Protein AF-A0A7S3XPM4-F1 (afdb_monomer_lite)

Structure (mmCIF, N/CA/C/O backbone):
data_AF-A0A7S3XPM4-F1
#
_entry.id   AF-A0A7S3XPM4-F1
#
loop_
_atom_site.group_PDB
_atom_site.id
_atom_site.type_symbol
_atom_site.label_atom_id
_atom_site.label_alt_id
_atom_site.label_comp_id
_atom_site.label_asym_id
_atom_site.label_entity_id
_atom_site.label_seq_id
_atom_site.pdbx_PDB_ins_code
_atom_site.Cartn_x
_atom_site.Cartn_y
_atom_site.Cartn_z
_atom_site.occupancy
_atom_site.B_iso_or_equiv
_atom_site.auth_seq_id
_atom_site.auth_comp_id
_atom_site.auth_asym_id
_atom_site.auth_atom_id
_atom_site.pdbx_PDB_model_num
ATOM 1 N N . MET A 1 1 ? 7.413 15.579 -17.320 1.00 42.84 1 MET A N 1
ATOM 2 C CA . MET A 1 1 ? 7.039 15.442 -15.896 1.00 42.84 1 MET A CA 1
ATOM 3 C C . MET A 1 1 ? 6.119 16.607 -15.540 1.00 42.84 1 MET A C 1
ATOM 5 O O . MET A 1 1 ? 6.515 17.744 -15.761 1.00 42.84 1 MET A O 1
ATOM 9 N N . LYS A 1 2 ? 4.870 16.366 -15.112 1.00 41.69 2 LYS A N 1
ATOM 10 C CA . LYS A 1 2 ? 3.987 17.448 -14.634 1.00 41.69 2 LYS A CA 1
ATOM 11 C C . LYS A 1 2 ? 4.372 17.754 -13.186 1.00 41.69 2 LYS A C 1
ATOM 13 O O . LYS A 1 2 ? 4.004 16.999 -12.295 1.00 41.69 2 LYS A O 1
ATOM 18 N N . TRP A 1 3 ? 5.122 18.831 -12.968 1.00 42.09 3 TRP A N 1
ATOM 19 C CA . TRP A 1 3 ? 5.641 19.220 -11.650 1.00 42.09 3 TRP A CA 1
ATOM 20 C C . TRP A 1 3 ? 4.557 19.333 -10.558 1.00 42.09 3 TRP A C 1
ATOM 22 O O . TRP A 1 3 ? 4.820 18.971 -9.415 1.00 42.09 3 TRP A O 1
ATOM 32 N N . GLY A 1 4 ? 3.325 19.713 -10.922 1.00 45.38 4 GLY A N 1
ATOM 33 C CA . GLY A 1 4 ? 2.194 19.819 -9.988 1.00 45.38 4 GLY A CA 1
ATOM 34 C C . GLY A 1 4 ? 1.672 18.488 -9.424 1.00 45.38 4 GLY A C 1
ATOM 35 O O . GLY A 1 4 ? 1.106 18.466 -8.341 1.00 45.38 4 GLY A O 1
ATOM 36 N N . LEU A 1 5 ? 1.904 17.346 -10.083 1.00 49.28 5 LEU A N 1
ATOM 37 C CA . LEU A 1 5 ? 1.443 16.055 -9.546 1.00 49.28 5 LEU A CA 1
ATOM 38 C C . LEU A 1 5 ? 2.357 15.543 -8.420 1.00 49.28 5 LEU A C 1
ATOM 40 O O . LEU A 1 5 ? 1.917 14.864 -7.498 1.00 49.28 5 LEU A O 1
ATOM 44 N N . LEU A 1 6 ? 3.644 15.902 -8.477 1.00 48.75 6 LEU A N 1
ATOM 45 C CA . LEU A 1 6 ? 4.577 15.644 -7.382 1.00 48.75 6 LEU A CA 1
ATOM 46 C C . LEU A 1 6 ? 4.292 16.553 -6.182 1.00 48.75 6 LEU A C 1
ATOM 48 O O . LEU A 1 6 ? 4.647 16.172 -5.074 1.00 48.75 6 LEU A O 1
ATOM 52 N N . GLU A 1 7 ? 3.650 17.712 -6.391 1.00 49.75 7 GLU A N 1
ATOM 53 C CA . GLU A 1 7 ? 3.164 18.617 -5.337 1.00 49.75 7 GLU A CA 1
ATOM 54 C C . GLU A 1 7 ? 2.038 18.016 -4.505 1.00 49.75 7 GLU A C 1
ATOM 56 O O . GLU A 1 7 ? 2.068 18.120 -3.287 1.00 49.75 7 GLU A O 1
ATOM 61 N N . GLU A 1 8 ? 1.110 17.301 -5.130 1.00 50.97 8 GLU A N 1
ATOM 62 C CA . GLU A 1 8 ? 0.022 16.597 -4.434 1.00 50.97 8 GLU A CA 1
ATOM 63 C C . GLU A 1 8 ? 0.501 15.348 -3.669 1.00 50.97 8 GLU A C 1
ATOM 65 O O . GLU A 1 8 ? -0.210 14.812 -2.825 1.00 50.97 8 GLU A O 1
ATOM 70 N N . LEU A 1 9 ? 1.729 14.890 -3.937 1.00 53.50 9 LEU A N 1
ATOM 71 C CA . LEU A 1 9 ? 2.418 13.830 -3.195 1.00 53.50 9 LEU A CA 1
ATOM 72 C C . LEU A 1 9 ? 3.439 14.400 -2.178 1.00 53.50 9 LEU A C 1
ATOM 74 O O . LEU A 1 9 ? 4.233 13.643 -1.617 1.00 53.50 9 LEU A O 1
ATOM 78 N N . ARG A 1 10 ? 3.450 15.728 -1.928 1.00 49.41 10 ARG A N 1
ATOM 79 C CA . ARG A 1 10 ? 4.366 16.442 -0.997 1.00 49.41 10 ARG A CA 1
ATOM 80 C C . ARG A 1 10 ? 4.002 16.321 0.484 1.00 49.41 10 ARG A C 1
ATOM 82 O O . ARG A 1 10 ? 4.431 17.157 1.279 1.00 49.41 10 ARG A O 1
ATOM 89 N N . GLY A 1 11 ? 3.275 15.295 0.906 1.00 45.22 11 GLY A N 1
ATOM 90 C CA . GLY A 1 11 ? 3.088 15.027 2.328 1.00 45.22 11 GLY A CA 1
ATOM 91 C C . GLY A 1 11 ? 4.409 14.646 3.006 1.00 45.22 11 GLY A C 1
ATOM 92 O O . GLY A 1 11 ? 4.661 13.463 3.187 1.00 45.22 11 GLY A O 1
ATOM 93 N N . GLU A 1 12 ? 5.236 15.623 3.391 1.00 48.62 12 GLU A N 1
ATOM 94 C CA . GLU A 1 12 ? 6.566 15.464 4.013 1.00 48.62 12 GLU A CA 1
ATOM 95 C C . GLU A 1 12 ? 7.423 14.432 3.259 1.00 48.62 12 GLU A C 1
ATOM 97 O O . GLU A 1 12 ? 7.609 13.296 3.690 1.00 48.62 12 GLU A O 1
ATOM 102 N N . GLN A 1 13 ? 7.887 14.831 2.073 1.00 56.47 13 GLN A N 1
ATOM 103 C CA . GLN A 1 13 ? 8.737 14.031 1.190 1.00 56.47 13 GLN A CA 1
ATOM 104 C C . GLN A 1 13 ? 9.932 13.407 1.926 1.00 56.47 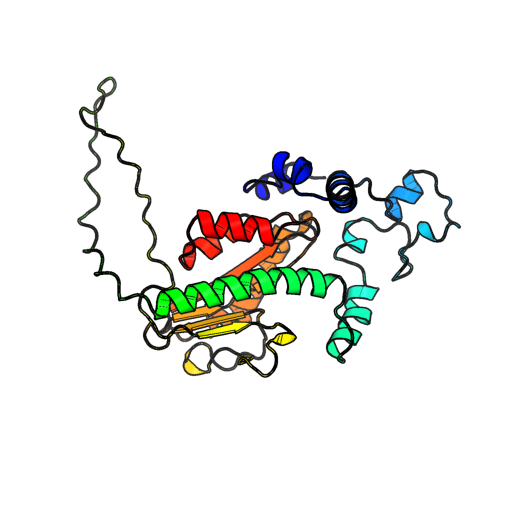13 GLN A C 1
ATOM 106 O O . GLN A 1 13 ? 10.372 13.940 2.942 1.00 56.47 13 GLN A O 1
ATOM 111 N N . LEU A 1 14 ? 10.480 12.327 1.347 1.00 61.91 14 LEU A N 1
ATOM 112 C CA . LEU A 1 14 ? 11.839 11.810 1.563 1.00 61.91 14 LEU A CA 1
ATOM 113 C C . LEU A 1 14 ? 12.789 12.949 1.951 1.00 61.91 14 LEU A C 1
ATOM 115 O O . LEU A 1 14 ? 13.278 13.670 1.080 1.00 61.91 14 LEU A O 1
ATOM 119 N N . SER A 1 15 ? 12.970 13.188 3.252 1.00 66.44 15 SER A N 1
ATOM 120 C CA . SER A 1 15 ? 13.651 14.405 3.676 1.00 66.44 15 SER A CA 1
ATOM 121 C C . SER A 1 15 ? 15.094 14.338 3.190 1.00 66.44 15 SER A C 1
ATOM 123 O O . SER A 1 15 ? 15.684 13.257 3.126 1.00 66.44 15 SER A O 1
ATOM 125 N N . ALA A 1 16 ? 15.682 15.482 2.833 1.00 67.62 16 ALA A N 1
ATOM 126 C CA . ALA A 1 16 ? 17.101 15.521 2.481 1.00 67.62 16 ALA A CA 1
ATOM 127 C C . ALA A 1 16 ? 17.948 14.875 3.590 1.00 67.62 16 ALA A C 1
ATOM 129 O O . ALA A 1 16 ? 18.872 14.126 3.306 1.00 67.62 16 ALA A O 1
ATOM 130 N N . GLU A 1 17 ? 17.548 15.069 4.848 1.00 73.69 17 GLU A N 1
ATOM 131 C CA . GLU A 1 17 ? 18.113 14.395 6.013 1.00 73.69 17 GLU A CA 1
ATOM 132 C C . GLU A 1 17 ? 18.024 12.862 5.912 1.00 73.69 17 GLU A C 1
ATOM 134 O O . GLU A 1 17 ? 19.033 12.173 6.047 1.00 73.69 17 GLU A O 1
ATOM 139 N N . LYS A 1 18 ? 16.851 12.302 5.600 1.00 75.50 18 LYS A N 1
ATOM 140 C CA . LYS A 1 18 ? 16.682 10.856 5.421 1.00 75.50 18 LYS A CA 1
ATOM 141 C C . LYS A 1 18 ? 17.546 10.318 4.281 1.00 75.50 18 LYS A C 1
ATOM 143 O O . LYS A 1 18 ? 18.252 9.329 4.460 1.00 75.50 18 LYS A O 1
ATOM 148 N N . MET A 1 19 ? 17.541 10.993 3.133 1.00 76.50 19 MET A N 1
ATOM 149 C CA . MET A 1 19 ? 18.346 10.592 1.977 1.00 76.50 19 MET A CA 1
ATOM 150 C C . MET A 1 19 ? 19.852 10.654 2.263 1.00 76.50 19 MET A C 1
ATOM 152 O O . MET A 1 19 ? 20.589 9.770 1.840 1.00 76.50 19 MET A O 1
ATOM 156 N N . LEU A 1 20 ? 20.318 11.675 2.982 1.00 79.44 20 LEU A N 1
ATOM 157 C CA . LEU A 1 20 ? 21.742 11.872 3.253 1.00 79.44 20 LEU A CA 1
ATOM 158 C C . LEU A 1 20 ? 22.264 10.978 4.383 1.00 79.44 20 LEU A C 1
ATOM 160 O O . LEU A 1 20 ? 23.394 10.504 4.295 1.00 79.44 20 LEU A O 1
ATOM 164 N N . PHE A 1 21 ? 21.467 10.751 5.432 1.00 83.19 21 PHE A N 1
ATOM 165 C CA . PHE A 1 21 ? 21.943 10.099 6.658 1.00 83.19 21 PHE A CA 1
ATOM 166 C C . PHE A 1 21 ? 21.422 8.676 6.867 1.00 83.19 21 PHE A C 1
ATOM 168 O O . PHE A 1 21 ? 22.061 7.909 7.582 1.00 83.19 21 PHE A O 1
ATOM 175 N N . GLN A 1 22 ? 20.284 8.302 6.274 1.00 83.69 22 GLN A N 1
ATOM 176 C CA . GLN A 1 22 ? 19.684 6.976 6.488 1.00 83.69 22 GLN A CA 1
ATOM 177 C C . GLN A 1 22 ? 19.853 6.046 5.284 1.00 83.69 22 GLN A C 1
ATOM 179 O O . GLN A 1 22 ? 19.859 4.825 5.448 1.00 83.69 22 GLN A O 1
ATOM 184 N N . TYR A 1 23 ? 20.000 6.585 4.071 1.00 86.88 23 TYR A N 1
ATOM 185 C CA . TYR A 1 23 ? 20.119 5.752 2.876 1.00 86.88 23 TYR A CA 1
ATOM 186 C C . TYR A 1 23 ? 21.544 5.285 2.647 1.00 86.88 23 TYR A C 1
ATOM 188 O O . TYR A 1 23 ? 22.500 6.056 2.632 1.00 86.88 23 TYR A O 1
ATOM 196 N N . ASN A 1 24 ? 21.680 3.990 2.368 1.00 90.44 24 ASN A N 1
ATOM 197 C CA . ASN A 1 24 ? 22.928 3.483 1.827 1.00 90.44 24 ASN A CA 1
ATOM 198 C C . ASN A 1 24 ? 23.160 4.041 0.409 1.00 90.44 24 ASN A C 1
ATOM 200 O O . ASN A 1 24 ? 22.227 4.434 -0.296 1.00 90.44 24 ASN A O 1
ATOM 204 N N . ARG A 1 25 ? 24.418 4.005 -0.048 1.00 91.00 25 ARG A N 1
ATOM 205 C CA . ARG A 1 25 ? 24.832 4.547 -1.354 1.00 91.00 25 ARG A CA 1
ATOM 206 C C . ARG A 1 25 ? 23.982 4.050 -2.529 1.00 91.00 25 ARG A C 1
ATOM 208 O O . ARG A 1 25 ? 23.724 4.816 -3.453 1.00 91.00 25 ARG A O 1
ATOM 215 N N . ARG A 1 26 ? 23.566 2.777 -2.522 1.00 92.12 26 ARG A N 1
ATOM 216 C CA . ARG A 1 26 ? 22.778 2.187 -3.618 1.00 92.12 26 ARG A CA 1
ATOM 217 C C . ARG A 1 26 ? 21.359 2.739 -3.630 1.00 92.12 26 ARG A C 1
ATOM 219 O O . ARG A 1 26 ? 20.873 3.119 -4.689 1.00 92.12 26 ARG A O 1
ATOM 226 N N . LEU A 1 27 ? 20.727 2.812 -2.463 1.00 88.94 27 LEU A N 1
ATOM 227 C CA . LEU A 1 27 ? 19.373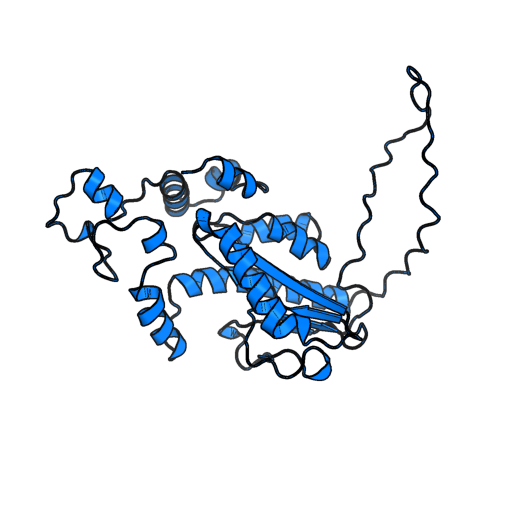 3.328 -2.331 1.00 88.94 27 LEU A CA 1
ATOM 228 C C . LEU A 1 27 ? 19.304 4.828 -2.625 1.00 88.94 27 LEU A C 1
ATOM 230 O O . LEU A 1 27 ? 18.399 5.269 -3.330 1.00 88.94 27 LEU A O 1
ATOM 234 N N . LEU A 1 28 ? 20.288 5.598 -2.158 1.00 89.62 28 LEU A N 1
ATOM 235 C CA . LEU A 1 28 ? 20.404 7.018 -2.479 1.00 89.62 28 LEU A CA 1
ATOM 236 C C . LEU A 1 28 ? 20.546 7.238 -3.990 1.00 89.62 28 LEU A C 1
ATOM 238 O O . LEU A 1 28 ? 19.795 8.017 -4.576 1.00 89.62 28 LEU A O 1
ATOM 242 N N . ALA A 1 29 ? 21.465 6.508 -4.633 1.00 91.31 29 ALA A N 1
ATOM 243 C CA . ALA A 1 29 ? 21.660 6.584 -6.077 1.00 91.31 29 ALA A CA 1
ATOM 244 C C . ALA A 1 29 ? 20.391 6.187 -6.841 1.00 91.31 29 ALA A C 1
ATOM 246 O O . ALA A 1 29 ? 20.022 6.863 -7.797 1.00 91.31 29 ALA A O 1
ATOM 247 N N . PHE A 1 30 ? 19.706 5.121 -6.422 1.00 90.62 30 PHE A N 1
ATOM 248 C CA . PHE A 1 30 ? 18.433 4.730 -7.020 1.00 90.62 30 PHE A CA 1
ATOM 249 C C . PHE A 1 30 ? 17.384 5.834 -6.871 1.00 90.62 30 PHE A C 1
ATOM 251 O O . PHE A 1 30 ? 16.800 6.241 -7.869 1.00 90.62 30 PHE A O 1
ATOM 258 N N . THR A 1 31 ? 17.193 6.354 -5.658 1.00 88.19 31 THR A N 1
ATOM 259 C CA . THR A 1 31 ? 16.183 7.374 -5.351 1.00 88.19 31 THR A CA 1
ATOM 260 C C . THR A 1 31 ? 16.390 8.607 -6.223 1.00 88.19 31 THR A C 1
ATOM 262 O O . THR A 1 31 ? 15.512 8.934 -7.016 1.00 88.19 31 THR A O 1
ATOM 265 N N . ILE A 1 32 ? 17.584 9.211 -6.182 1.00 87.62 32 ILE A N 1
ATOM 266 C CA . ILE A 1 32 ? 17.908 10.417 -6.959 1.00 87.62 32 ILE A CA 1
ATOM 267 C C . ILE A 1 32 ? 17.702 10.173 -8.457 1.00 87.62 32 ILE A C 1
ATOM 269 O O . ILE A 1 32 ? 16.994 10.935 -9.115 1.00 87.62 32 ILE A O 1
ATOM 273 N N . ASN A 1 33 ? 18.275 9.094 -8.998 1.00 91.06 33 ASN A N 1
ATOM 274 C CA . ASN A 1 33 ? 18.192 8.838 -10.435 1.00 91.06 33 ASN A CA 1
ATOM 275 C C . ASN A 1 33 ? 16.771 8.465 -10.885 1.00 91.06 33 ASN A C 1
ATOM 277 O O . ASN A 1 33 ? 16.377 8.779 -12.003 1.00 91.06 33 ASN A O 1
ATOM 281 N N . SER A 1 34 ? 15.976 7.813 -10.032 1.00 90.12 34 SER A N 1
ATOM 282 C CA . SER A 1 34 ? 14.578 7.477 -10.332 1.00 90.12 34 SER A CA 1
ATOM 283 C C . SER A 1 34 ? 13.665 8.704 -10.316 1.00 90.12 34 SER A C 1
ATOM 285 O O . SER A 1 34 ? 12.702 8.781 -11.083 1.00 90.12 34 SER A O 1
ATOM 287 N N . THR A 1 35 ? 13.966 9.681 -9.459 1.00 86.06 35 THR A N 1
ATOM 288 C CA . THR A 1 35 ? 13.241 10.951 -9.390 1.00 86.06 35 THR A CA 1
ATOM 289 C C . THR A 1 35 ? 13.574 11.827 -10.591 1.00 86.06 35 THR A C 1
ATOM 291 O O . THR A 1 35 ? 12.670 12.431 -11.158 1.00 86.06 35 THR A O 1
ATOM 294 N N . LEU A 1 36 ? 14.842 11.863 -11.009 1.00 88.19 36 LEU A N 1
ATOM 295 C CA . LEU A 1 36 ? 15.305 12.655 -12.155 1.00 88.19 36 LEU A CA 1
ATOM 296 C C . LEU A 1 36 ? 15.122 11.958 -13.513 1.00 88.19 36 LEU A C 1
ATOM 298 O O . LEU A 1 36 ? 15.416 12.563 -14.539 1.00 88.19 36 LEU A O 1
ATOM 302 N N . ASP A 1 37 ? 14.628 10.717 -13.523 1.00 88.44 37 ASP A N 1
ATOM 303 C CA . ASP A 1 37 ? 14.494 9.873 -14.721 1.00 88.44 37 ASP A CA 1
ATOM 304 C C . ASP A 1 37 ? 15.830 9.678 -15.470 1.00 88.44 37 ASP A C 1
ATOM 306 O O . ASP A 1 37 ? 15.900 9.661 -16.695 1.00 88.44 37 ASP A O 1
ATOM 310 N N . THR A 1 38 ? 16.919 9.531 -14.711 1.00 92.12 38 THR A N 1
ATOM 311 C CA . THR A 1 38 ? 18.294 9.312 -15.198 1.00 92.12 38 THR A CA 1
ATOM 312 C C . THR A 1 38 ? 18.792 7.895 -14.925 1.00 92.12 38 THR A C 1
ATOM 314 O O . THR A 1 38 ? 19.983 7.610 -15.042 1.00 92.12 38 THR A O 1
ATOM 317 N N . LEU A 1 39 ? 17.902 6.981 -14.529 1.00 93.06 39 LEU A N 1
ATOM 318 C CA . LEU A 1 39 ? 18.243 5.563 -14.450 1.00 93.06 39 LEU A CA 1
ATOM 319 C C . LEU A 1 39 ? 18.553 5.017 -15.854 1.00 93.06 39 LEU A C 1
ATOM 321 O O . LEU A 1 39 ? 17.935 5.468 -16.821 1.00 93.06 39 LEU A O 1
ATOM 325 N N . PRO A 1 40 ? 19.448 4.016 -15.975 1.00 91.88 40 PRO A N 1
ATOM 326 C CA . PRO A 1 40 ? 19.818 3.393 -17.247 1.00 91.88 40 PRO A CA 1
ATOM 327 C C . PRO A 1 40 ? 18.689 2.487 -17.766 1.00 91.88 40 PRO A C 1
ATOM 329 O O . PRO A 1 40 ? 18.835 1.274 -17.896 1.00 91.88 40 PRO A O 1
ATOM 332 N N . THR A 1 41 ? 17.516 3.070 -17.997 1.00 93.38 41 THR A N 1
ATOM 333 C CA . THR A 1 41 ? 16.393 2.404 -18.648 1.00 93.38 41 THR A CA 1
ATOM 334 C C . THR A 1 41 ? 16.681 2.276 -20.141 1.00 93.38 41 THR A C 1
ATOM 336 O O . THR A 1 41 ? 17.409 3.105 -20.689 1.00 93.38 41 THR A O 1
ATOM 339 N N . PRO A 1 42 ? 16.086 1.290 -20.823 1.00 93.88 42 PRO A N 1
ATOM 340 C CA . PRO A 1 42 ? 16.198 1.152 -22.271 1.00 93.88 42 PRO A CA 1
ATOM 341 C C . PRO A 1 42 ? 15.958 2.457 -23.055 1.00 93.88 42 PRO A C 1
ATOM 343 O O . PRO A 1 42 ? 16.740 2.782 -23.943 1.00 93.88 42 PRO A O 1
ATOM 346 N N . GLU A 1 43 ? 14.945 3.260 -22.696 1.00 92.44 43 GLU A N 1
ATOM 347 C CA . GLU A 1 43 ? 14.722 4.581 -23.315 1.00 92.44 43 GLU A CA 1
ATOM 348 C C . GLU A 1 43 ? 15.902 5.545 -23.087 1.00 92.44 43 GLU A C 1
ATOM 350 O O . GLU A 1 43 ? 16.340 6.215 -24.024 1.00 92.44 43 GLU A O 1
ATOM 355 N N . MET A 1 44 ? 16.425 5.633 -21.858 1.00 92.88 44 MET A N 1
ATOM 356 C CA . MET A 1 44 ? 17.544 6.533 -21.545 1.00 92.88 44 MET A CA 1
ATOM 357 C C . MET A 1 44 ? 18.849 6.087 -22.197 1.00 92.88 44 MET A C 1
ATOM 359 O O . MET A 1 44 ? 19.601 6.929 -22.673 1.00 92.88 44 MET A O 1
ATOM 363 N N . LEU A 1 45 ? 19.102 4.781 -22.278 1.00 92.38 45 LEU A N 1
ATOM 364 C CA . LEU A 1 45 ? 20.298 4.242 -22.923 1.00 92.38 45 LEU A CA 1
ATOM 365 C C . LEU A 1 45 ? 20.344 4.612 -24.409 1.00 92.38 45 LEU A C 1
ATOM 367 O O . LEU A 1 45 ? 21.379 5.083 -24.880 1.00 92.38 45 LEU A O 1
ATOM 371 N N . VAL A 1 46 ? 19.213 4.508 -25.115 1.00 90.38 46 VAL A N 1
ATOM 372 C CA . VAL A 1 46 ? 19.093 4.988 -26.502 1.00 90.38 46 VAL A CA 1
ATOM 373 C C . VAL A 1 46 ? 19.394 6.488 -26.586 1.00 90.38 46 VAL A C 1
ATOM 375 O O . VAL A 1 46 ? 20.161 6.919 -27.445 1.00 90.38 46 VAL A O 1
ATOM 378 N N . ARG A 1 47 ? 18.860 7.300 -25.661 1.00 90.56 47 ARG A N 1
ATOM 379 C CA . ARG A 1 47 ? 19.146 8.749 -25.612 1.00 90.56 47 ARG A CA 1
ATOM 380 C C . ARG A 1 47 ? 20.612 9.067 -25.315 1.00 90.56 47 ARG A C 1
ATOM 382 O O . ARG A 1 47 ? 21.106 10.091 -25.772 1.00 90.56 47 ARG A O 1
ATOM 389 N N . TRP A 1 48 ? 21.305 8.210 -24.571 1.00 91.81 48 TRP A N 1
ATOM 390 C CA . TRP A 1 48 ? 22.737 8.332 -24.287 1.00 91.81 48 TRP A CA 1
ATOM 391 C C . TRP A 1 48 ? 23.627 7.790 -25.415 1.00 91.81 48 TRP A C 1
ATOM 393 O O . TRP A 1 48 ? 24.838 7.682 -25.239 1.00 91.81 48 TRP A O 1
ATOM 403 N N . GLY A 1 49 ? 23.049 7.457 -26.573 1.00 89.06 49 GLY A N 1
ATOM 404 C CA . GLY A 1 49 ? 23.793 7.033 -27.756 1.00 89.06 49 GLY A CA 1
ATOM 405 C C . GLY A 1 49 ? 24.168 5.553 -27.764 1.00 89.06 49 GLY A C 1
ATOM 406 O O . GLY A 1 49 ? 25.029 5.158 -28.551 1.00 89.06 49 GLY A O 1
ATOM 407 N N . LYS A 1 50 ? 23.544 4.717 -26.919 1.00 86.62 50 LYS A N 1
ATOM 408 C CA . LYS A 1 50 ? 23.640 3.261 -27.085 1.00 86.62 50 LYS A CA 1
ATOM 409 C C . LYS A 1 50 ? 22.949 2.844 -28.381 1.00 86.62 50 LYS A C 1
ATOM 411 O O . LYS A 1 50 ? 21.853 3.312 -28.690 1.00 86.62 50 LYS A O 1
ATOM 416 N N . GLN A 1 51 ? 23.625 1.990 -29.142 1.00 78.50 51 GLN A N 1
ATOM 417 C CA . GLN A 1 51 ? 23.178 1.551 -30.460 1.00 78.50 51 GLN A CA 1
ATOM 418 C C . GLN A 1 51 ? 22.041 0.522 -30.347 1.00 78.50 51 GLN A C 1
ATOM 420 O O . GLN A 1 51 ? 21.887 -0.131 -29.316 1.00 78.50 51 GLN A O 1
ATOM 425 N N . GLY A 1 52 ? 21.217 0.410 -31.394 1.00 66.44 52 GLY A N 1
ATOM 426 C CA . GLY A 1 52 ? 19.991 -0.405 -31.386 1.00 66.44 52 GLY A CA 1
ATOM 427 C C . GLY A 1 52 ? 20.218 -1.920 -31.330 1.00 66.44 52 GLY A C 1
ATOM 428 O O . GLY A 1 52 ? 19.287 -2.669 -31.054 1.00 66.44 52 GLY A O 1
ATOM 429 N N . ASP A 1 53 ? 21.444 -2.361 -31.579 1.00 74.75 53 ASP A N 1
ATOM 430 C CA . ASP A 1 53 ? 21.940 -3.731 -31.480 1.00 74.75 53 ASP A CA 1
ATOM 431 C C . ASP A 1 53 ? 22.458 -4.096 -30.074 1.00 74.75 53 ASP A C 1
ATOM 433 O O . ASP A 1 53 ? 22.649 -5.278 -29.787 1.00 74.75 53 ASP A O 1
ATOM 437 N N . ASP A 1 54 ? 22.626 -3.126 -29.164 1.00 81.12 54 ASP A N 1
ATOM 438 C CA . ASP A 1 54 ? 22.970 -3.389 -27.760 1.00 81.12 54 ASP A CA 1
ATOM 439 C C . ASP A 1 54 ? 21.748 -3.995 -27.028 1.00 81.12 54 ASP A C 1
ATOM 441 O O . ASP A 1 54 ? 20.722 -3.324 -26.898 1.00 81.12 54 ASP A O 1
ATOM 445 N N . PRO A 1 55 ? 21.820 -5.226 -26.475 1.00 78.62 55 PRO A N 1
ATOM 446 C CA . PRO A 1 55 ? 20.690 -5.854 -25.780 1.00 78.62 55 PRO A CA 1
ATOM 447 C C . PRO A 1 55 ? 20.133 -5.036 -24.604 1.00 78.62 55 PRO A C 1
ATOM 449 O O . PRO A 1 55 ? 18.995 -5.251 -24.185 1.00 78.62 55 PRO A O 1
ATOM 452 N N . SER A 1 56 ? 20.914 -4.092 -24.066 1.00 82.81 56 SER A N 1
ATOM 453 C CA . SER A 1 56 ? 20.484 -3.193 -22.992 1.00 82.81 56 SER A CA 1
ATOM 454 C C . SER A 1 56 ? 19.461 -2.135 -23.429 1.00 82.81 56 SER A C 1
ATOM 456 O O . SER A 1 56 ? 18.788 -1.563 -22.571 1.00 82.81 56 SER A O 1
ATOM 458 N N . VAL A 1 57 ? 19.268 -1.911 -24.737 1.00 88.75 57 VAL A N 1
ATOM 459 C CA . VAL A 1 57 ? 18.221 -1.014 -25.272 1.00 88.75 57 VAL A CA 1
ATOM 460 C C . VAL A 1 57 ? 16.829 -1.651 -25.307 1.00 88.75 57 VAL A C 1
ATOM 462 O O . VAL A 1 57 ? 15.856 -1.007 -25.714 1.00 88.75 57 VAL A O 1
ATOM 465 N N . ASN A 1 58 ? 16.712 -2.885 -24.806 1.00 92.75 58 ASN A N 1
ATOM 466 C CA . ASN A 1 58 ? 15.457 -3.599 -24.625 1.00 92.75 58 ASN A CA 1
ATOM 467 C C . ASN A 1 58 ? 15.242 -3.957 -23.150 1.00 92.75 58 ASN A C 1
ATOM 469 O O . ASN A 1 58 ? 16.171 -4.094 -22.355 1.00 92.75 58 ASN A O 1
ATOM 473 N N . CYS A 1 59 ? 13.982 -4.146 -22.762 1.00 94.25 59 CYS A N 1
ATOM 474 C CA . CYS A 1 59 ? 13.655 -4.716 -21.466 1.00 94.25 59 CYS A CA 1
ATOM 475 C C . CYS A 1 59 ? 14.215 -6.138 -21.382 1.00 94.25 59 CYS A C 1
ATOM 477 O O . CYS A 1 59 ? 13.793 -7.018 -22.129 1.00 94.25 59 CYS A O 1
ATOM 479 N N . THR A 1 60 ? 15.079 -6.395 -20.407 1.00 91.69 60 THR A N 1
ATOM 480 C CA . THR A 1 60 ? 15.691 -7.716 -20.198 1.00 91.69 60 THR A CA 1
ATOM 481 C C . THR A 1 60 ? 14.700 -8.808 -19.787 1.00 91.69 60 THR A C 1
ATOM 483 O O . THR A 1 60 ? 15.058 -9.980 -19.783 1.00 91.69 60 THR A O 1
ATOM 486 N N . LEU A 1 61 ? 13.462 -8.442 -19.432 1.00 93.69 61 LEU A N 1
ATOM 487 C CA . LEU A 1 61 ? 12.424 -9.384 -19.005 1.00 93.69 61 LEU A CA 1
ATOM 488 C C . LEU A 1 61 ? 11.451 -9.724 -20.128 1.00 93.69 61 LEU A C 1
ATOM 490 O O . LEU A 1 61 ? 11.188 -10.889 -20.389 1.00 93.69 61 LEU A O 1
ATOM 494 N N . CYS A 1 62 ? 10.884 -8.705 -20.779 1.00 94.81 62 CYS A N 1
ATOM 495 C CA . CYS A 1 62 ? 9.856 -8.907 -21.801 1.00 94.81 62 CYS A CA 1
ATOM 496 C C . CYS A 1 62 ? 10.343 -8.671 -23.236 1.00 94.81 62 CYS A C 1
ATOM 498 O O . CYS A 1 62 ? 9.566 -8.854 -24.167 1.00 94.81 62 CYS A O 1
ATOM 500 N N . GLY A 1 63 ? 11.584 -8.216 -23.424 1.00 93.25 63 GLY A N 1
ATOM 501 C CA . GLY A 1 63 ? 12.157 -7.907 -24.734 1.00 93.25 63 GLY A CA 1
ATOM 502 C C . GLY A 1 63 ? 11.657 -6.609 -25.377 1.00 93.25 63 GLY A C 1
ATOM 503 O O . GLY A 1 63 ? 12.105 -6.276 -26.468 1.00 93.25 63 GLY A O 1
ATOM 504 N N . ALA A 1 64 ? 10.753 -5.857 -24.739 1.00 93.19 64 ALA A N 1
ATOM 505 C CA . ALA A 1 64 ? 10.213 -4.629 -25.320 1.00 93.19 64 ALA A CA 1
ATOM 506 C C . ALA A 1 64 ? 11.305 -3.550 -25.511 1.00 93.19 64 ALA A C 1
ATOM 508 O O . ALA A 1 64 ? 12.045 -3.277 -24.560 1.00 93.19 64 ALA A O 1
ATOM 509 N N . PRO A 1 65 ? 11.399 -2.911 -26.691 1.00 91.81 65 PRO A N 1
ATOM 510 C CA . PRO A 1 65 ? 12.434 -1.921 -26.980 1.00 91.81 65 PRO A CA 1
ATOM 511 C C . PRO A 1 65 ? 12.132 -0.561 -26.344 1.00 91.81 65 PRO A C 1
ATOM 513 O O . PRO A 1 65 ? 10.966 -0.196 -26.172 1.00 91.81 65 PRO A O 1
ATOM 516 N N . ALA A 1 66 ? 13.186 0.199 -26.023 1.00 88.25 66 ALA A N 1
ATOM 517 C CA . ALA A 1 66 ? 13.122 1.612 -25.621 1.00 88.25 66 ALA A CA 1
ATOM 518 C C . ALA A 1 66 ? 12.065 1.931 -24.537 1.00 88.25 66 ALA A C 1
ATOM 520 O O . ALA A 1 66 ? 11.380 2.956 -24.576 1.00 88.25 66 ALA A O 1
ATOM 521 N N . VAL A 1 67 ? 11.902 1.033 -23.562 1.00 93.81 67 VAL A N 1
ATOM 522 C CA . VAL A 1 67 ? 10.928 1.189 -22.477 1.00 93.81 67 VAL A CA 1
ATOM 523 C C . VAL A 1 67 ? 11.363 2.204 -21.417 1.00 93.81 67 VAL A C 1
ATOM 525 O O . VAL A 1 67 ? 12.545 2.345 -21.097 1.00 93.81 67 VAL A O 1
ATOM 528 N N . ARG A 1 68 ? 10.362 2.870 -20.833 1.00 92.88 68 ARG A N 1
ATOM 529 C CA . ARG A 1 68 ? 10.517 3.885 -19.781 1.00 92.88 68 ARG A CA 1
ATOM 530 C C . ARG A 1 68 ? 10.693 3.277 -18.394 1.00 92.88 68 ARG A C 1
ATOM 532 O O . ARG A 1 68 ? 10.392 2.103 -18.169 1.00 92.88 68 ARG A O 1
ATOM 539 N N . LEU A 1 69 ? 11.028 4.117 -17.417 1.00 92.19 69 LEU A N 1
ATOM 540 C CA . LEU A 1 69 ? 11.091 3.720 -16.011 1.00 92.19 69 LEU A CA 1
ATOM 541 C C . LEU A 1 69 ? 9.777 3.118 -15.483 1.00 92.19 69 LEU A C 1
ATOM 543 O O . LEU A 1 69 ? 9.806 2.117 -14.770 1.00 92.19 69 LEU A O 1
ATOM 547 N N . SER A 1 70 ? 8.624 3.663 -15.885 1.00 92.06 70 SER A N 1
ATOM 548 C CA . SER A 1 70 ? 7.306 3.158 -15.467 1.00 92.06 70 SER A CA 1
ATOM 549 C C . SER A 1 70 ? 7.048 1.712 -15.901 1.00 92.06 70 SER A C 1
ATOM 551 O O . SER A 1 70 ? 6.398 0.959 -15.178 1.00 92.06 70 SER A O 1
ATOM 553 N N . HIS A 1 71 ? 7.596 1.298 -17.047 1.00 93.75 71 HIS A N 1
ATOM 554 C CA . HIS A 1 71 ? 7.557 -0.094 -17.480 1.00 93.75 71 HIS A CA 1
ATOM 555 C C . HIS A 1 71 ? 8.384 -0.969 -16.537 1.00 93.75 71 HIS A C 1
ATOM 557 O O . HIS A 1 71 ? 7.902 -1.995 -16.074 1.00 93.75 71 HIS A O 1
ATOM 563 N N . ILE A 1 72 ? 9.614 -0.558 -16.222 1.00 92.81 72 ILE A N 1
ATOM 564 C CA . ILE A 1 72 ? 10.521 -1.345 -15.380 1.00 92.81 72 ILE A CA 1
ATOM 565 C C . ILE A 1 72 ? 9.955 -1.503 -13.962 1.00 92.81 72 ILE A C 1
ATOM 567 O O . ILE A 1 72 ? 9.873 -2.624 -13.460 1.00 92.81 72 ILE A O 1
ATOM 571 N N . LEU A 1 73 ? 9.514 -0.407 -13.337 1.00 91.94 73 LEU A N 1
ATOM 572 C CA . LEU A 1 73 ? 9.128 -0.404 -11.923 1.00 91.94 73 LEU A CA 1
ATOM 573 C C . LEU A 1 73 ? 7.699 -0.877 -11.637 1.00 91.94 73 LEU A C 1
ATOM 575 O O . LEU A 1 73 ? 7.452 -1.320 -10.520 1.00 91.94 73 LEU A O 1
ATOM 579 N N . ALA A 1 74 ? 6.766 -0.778 -12.590 1.00 90.81 74 ALA A N 1
ATOM 580 C CA . ALA A 1 74 ? 5.353 -1.054 -12.304 1.00 90.81 74 ALA A CA 1
ATOM 581 C C . ALA A 1 74 ? 4.526 -1.592 -13.490 1.00 90.81 74 ALA A C 1
ATOM 583 O O . ALA A 1 74 ? 3.313 -1.750 -13.355 1.00 90.81 74 ALA A O 1
ATOM 584 N N . GLY A 1 75 ? 5.125 -1.829 -14.663 1.00 92.38 75 GLY A N 1
ATOM 585 C CA . GLY A 1 75 ? 4.361 -2.018 -15.904 1.00 92.38 75 GLY A CA 1
ATOM 586 C C . GLY A 1 75 ? 4.857 -3.108 -16.850 1.00 92.38 75 GLY A C 1
ATOM 587 O O . GLY A 1 75 ? 4.339 -3.207 -17.962 1.00 92.38 75 GLY A O 1
ATOM 588 N N . CYS A 1 76 ? 5.847 -3.911 -16.464 1.00 95.31 76 CYS A N 1
ATOM 589 C CA . CYS A 1 76 ? 6.420 -4.925 -17.336 1.00 95.31 76 CYS A CA 1
ATOM 590 C C . CYS A 1 76 ? 5.427 -6.085 -17.522 1.00 95.31 76 CYS A C 1
ATOM 592 O O . CYS A 1 76 ? 5.064 -6.742 -16.540 1.00 95.31 76 CYS A O 1
ATOM 594 N N . PRO A 1 77 ? 5.012 -6.406 -18.765 1.00 95.19 77 PRO A N 1
ATOM 595 C CA . PRO A 1 77 ? 4.069 -7.493 -19.020 1.00 95.19 77 PRO A CA 1
ATOM 596 C C . PRO A 1 77 ? 4.580 -8.859 -18.561 1.00 95.19 77 PRO A C 1
ATOM 598 O O . PRO A 1 77 ? 3.777 -9.696 -18.157 1.00 95.19 77 PRO A O 1
ATOM 601 N N . TYR A 1 78 ? 5.897 -9.079 -18.610 1.00 95.62 78 TYR A N 1
ATOM 602 C CA . TYR A 1 78 ? 6.506 -10.324 -18.145 1.00 95.62 78 TYR A CA 1
ATOM 603 C C . TYR A 1 78 ? 6.301 -10.506 -16.639 1.00 95.62 78 TYR A C 1
ATOM 605 O O . TYR A 1 78 ? 5.839 -11.556 -16.207 1.00 95.62 78 TYR A O 1
ATOM 613 N N . VAL A 1 79 ? 6.545 -9.463 -15.841 1.00 94.38 79 VAL A N 1
ATOM 614 C CA . VAL A 1 79 ? 6.330 -9.515 -14.387 1.00 94.38 79 VAL A CA 1
ATOM 615 C C . VAL A 1 79 ? 4.847 -9.753 -14.079 1.00 94.38 79 VAL A C 1
ATOM 617 O O . VAL A 1 79 ? 4.501 -10.673 -13.344 1.00 94.38 79 VAL A O 1
ATOM 620 N N . LEU A 1 80 ? 3.954 -8.993 -14.725 1.00 92.25 80 LEU A N 1
ATOM 621 C CA . LEU A 1 80 ? 2.508 -9.058 -14.473 1.00 92.25 80 LEU A CA 1
ATOM 622 C C . LEU A 1 80 ? 1.852 -10.384 -14.878 1.00 92.25 80 LEU A C 1
ATOM 624 O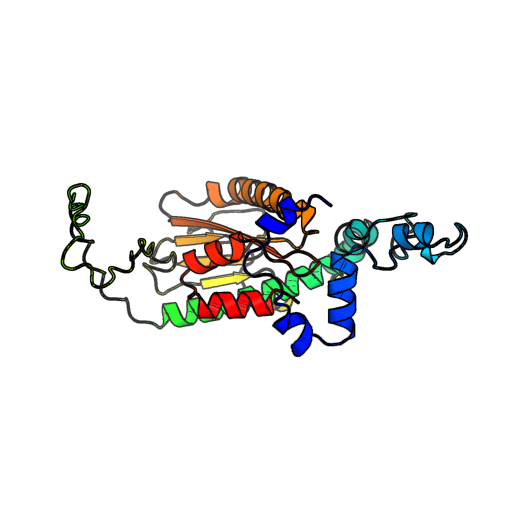 O . LEU A 1 80 ? 0.846 -10.764 -14.284 1.00 92.25 80 LEU A O 1
ATOM 628 N N . LYS A 1 81 ? 2.356 -11.051 -15.921 1.00 93.69 81 LYS A N 1
ATOM 629 C CA . LYS A 1 81 ? 1.725 -12.258 -16.478 1.00 93.69 81 LYS A CA 1
ATOM 630 C C . LYS A 1 81 ? 2.475 -13.536 -16.138 1.00 93.69 81 LYS A C 1
ATOM 632 O O . LYS A 1 81 ? 1.831 -14.549 -15.902 1.00 93.69 81 LYS A O 1
ATOM 637 N N . VAL A 1 82 ? 3.805 -13.499 -16.147 1.00 94.06 82 VAL A N 1
ATOM 638 C CA . VAL A 1 82 ? 4.653 -14.687 -16.000 1.00 94.06 82 VAL A CA 1
ATOM 639 C C . VAL A 1 82 ? 5.115 -14.827 -14.555 1.00 94.06 82 VAL A C 1
ATOM 641 O O . VAL A 1 82 ? 4.754 -15.810 -13.913 1.00 94.06 82 VAL A O 1
ATOM 644 N N . GLU A 1 83 ? 5.834 -13.837 -14.011 1.00 94.31 83 GLU A N 1
ATOM 645 C CA . GLU A 1 83 ? 6.313 -13.911 -12.618 1.00 94.31 83 GLU A CA 1
ATOM 646 C C . GLU A 1 83 ? 5.127 -13.985 -11.634 1.00 94.31 83 GLU A C 1
ATOM 648 O O . GLU A 1 83 ? 5.110 -14.846 -10.756 1.00 94.31 83 GLU A O 1
ATOM 653 N N . ASN A 1 84 ? 4.076 -13.179 -11.833 1.00 91.88 84 ASN A N 1
ATOM 654 C CA . ASN A 1 84 ? 2.894 -13.207 -10.963 1.00 91.88 84 ASN A CA 1
ATOM 655 C C . ASN A 1 84 ? 2.116 -14.535 -11.023 1.00 91.88 84 ASN A C 1
ATOM 657 O O . ASN A 1 84 ? 1.588 -14.995 -10.009 1.00 91.88 84 ASN A O 1
ATOM 661 N N . ALA A 1 85 ? 2.025 -15.164 -12.200 1.00 91.94 85 ALA A N 1
ATOM 662 C CA . ALA A 1 85 ? 1.386 -16.473 -12.328 1.00 91.94 85 ALA A CA 1
ATOM 663 C C . ALA A 1 85 ? 2.212 -17.561 -11.630 1.00 91.94 85 ALA A C 1
ATOM 665 O O . ALA A 1 85 ? 1.644 -18.394 -10.925 1.00 91.94 85 ALA A O 1
ATOM 666 N N . ALA A 1 86 ? 3.542 -17.512 -11.763 1.00 91.88 86 ALA A N 1
ATOM 667 C CA . ALA A 1 86 ? 4.442 -18.414 -11.054 1.00 91.88 86 ALA A CA 1
ATOM 668 C C . ALA A 1 86 ? 4.307 -18.260 -9.531 1.00 91.88 86 ALA A C 1
ATOM 670 O O . ALA A 1 86 ? 4.192 -19.261 -8.827 1.00 91.88 86 ALA A O 1
ATOM 671 N N . PHE A 1 87 ? 4.223 -17.025 -9.025 1.00 90.25 87 PHE A N 1
ATOM 672 C CA . PHE A 1 87 ? 3.965 -16.764 -7.608 1.00 90.25 87 PHE A CA 1
ATOM 673 C C . PHE A 1 87 ? 2.647 -17.395 -7.133 1.00 90.25 87 PHE A C 1
ATOM 675 O O . PHE A 1 87 ? 2.609 -18.096 -6.122 1.00 90.25 87 PHE A O 1
ATOM 682 N N . LYS A 1 88 ? 1.560 -17.223 -7.897 1.00 86.44 88 LYS A N 1
ATOM 683 C CA . LYS A 1 88 ? 0.257 -17.839 -7.585 1.00 86.44 88 LYS A CA 1
ATOM 684 C C . LYS A 1 88 ? 0.291 -19.369 -7.585 1.00 86.44 88 LYS A C 1
ATOM 686 O O . LYS A 1 88 ? -0.490 -19.979 -6.863 1.00 86.44 88 LYS A O 1
ATOM 691 N N . ALA A 1 89 ? 1.194 -19.976 -8.352 1.00 89.62 89 ALA A N 1
ATOM 692 C CA . ALA A 1 89 ? 1.418 -21.420 -8.382 1.00 89.62 89 ALA A CA 1
ATOM 693 C C . ALA A 1 89 ? 2.342 -21.934 -7.253 1.00 89.62 89 ALA A C 1
ATOM 695 O O . ALA A 1 89 ? 2.725 -23.100 -7.270 1.00 89.62 89 ALA A O 1
ATOM 696 N N . GLY A 1 90 ? 2.704 -21.090 -6.278 1.00 86.44 90 GLY A N 1
ATOM 697 C CA . GLY A 1 90 ? 3.588 -21.451 -5.163 1.00 86.44 90 GLY A CA 1
ATOM 698 C C . GLY A 1 90 ? 5.068 -21.139 -5.401 1.00 86.44 90 GLY A C 1
ATOM 699 O O . GLY A 1 90 ? 5.915 -21.582 -4.630 1.00 86.44 90 GLY A O 1
ATOM 700 N N . GLY A 1 91 ? 5.391 -20.392 -6.461 1.00 88.50 91 GLY A N 1
ATOM 701 C CA . GLY A 1 91 ? 6.734 -19.872 -6.710 1.00 88.50 91 GLY A CA 1
ATOM 702 C C . GLY A 1 91 ? 7.099 -18.676 -5.823 1.00 88.50 91 GLY A C 1
ATOM 703 O O . GLY A 1 91 ? 6.370 -18.289 -4.911 1.00 88.50 91 GLY A O 1
ATOM 704 N N . HIS A 1 92 ? 8.245 -18.062 -6.113 1.00 88.38 92 HIS A N 1
ATOM 705 C CA . HIS A 1 92 ? 8.699 -16.853 -5.420 1.00 88.38 92 HIS A CA 1
ATOM 706 C C . HIS A 1 92 ? 7.853 -15.626 -5.785 1.00 88.38 92 HIS A C 1
ATOM 708 O O . HIS A 1 92 ? 7.299 -15.553 -6.880 1.00 88.38 92 HIS A O 1
ATOM 714 N N . GLU A 1 93 ? 7.778 -14.656 -4.869 1.00 90.06 93 GLU A N 1
ATOM 715 C CA . GLU A 1 93 ? 7.108 -13.373 -5.109 1.00 90.06 93 GLU A CA 1
ATOM 716 C C . GLU A 1 93 ? 7.705 -12.651 -6.319 1.00 90.06 93 GLU A C 1
ATOM 718 O O . GLU A 1 93 ? 8.926 -12.513 -6.437 1.00 90.06 93 GLU A O 1
ATOM 723 N N . ASP A 1 94 ? 6.837 -12.141 -7.194 1.00 92.75 94 ASP A N 1
ATOM 724 C CA . ASP A 1 94 ? 7.268 -11.240 -8.254 1.00 92.75 94 ASP A CA 1
ATOM 725 C C . ASP A 1 94 ? 7.672 -9.872 -7.688 1.00 92.75 94 ASP A C 1
ATOM 727 O O . ASP A 1 94 ? 7.343 -9.504 -6.559 1.00 92.75 94 ASP A O 1
ATOM 731 N N . ARG A 1 95 ? 8.392 -9.089 -8.490 1.00 90.12 95 ARG A N 1
ATOM 732 C CA . ARG A 1 95 ? 8.986 -7.812 -8.057 1.00 90.12 95 ARG A CA 1
ATOM 733 C C . ARG A 1 95 ? 7.949 -6.801 -7.571 1.00 90.12 95 ARG A C 1
ATOM 735 O O . ARG A 1 95 ? 8.238 -6.017 -6.667 1.00 90.12 95 ARG A O 1
ATOM 742 N N . TYR A 1 96 ? 6.763 -6.794 -8.176 1.00 91.81 96 TYR A N 1
ATOM 743 C CA . TYR A 1 96 ? 5.702 -5.846 -7.843 1.00 91.81 96 TYR A CA 1
ATOM 744 C C . TYR A 1 96 ? 4.958 -6.304 -6.593 1.00 91.81 96 TYR A C 1
ATOM 746 O O . TYR A 1 96 ? 4.763 -5.511 -5.668 1.00 91.81 96 TYR A O 1
ATOM 754 N N . THR A 1 97 ? 4.630 -7.595 -6.516 1.00 91.88 97 THR A N 1
ATOM 755 C CA . THR A 1 97 ? 4.040 -8.198 -5.318 1.00 91.88 97 THR A CA 1
ATOM 756 C C . THR A 1 97 ? 4.980 -8.129 -4.118 1.00 91.88 97 THR A C 1
ATOM 758 O O . THR A 1 97 ? 4.519 -7.868 -3.013 1.00 91.88 97 THR A O 1
ATOM 761 N N . ASN A 1 98 ? 6.295 -8.249 -4.301 1.00 92.06 98 ASN A N 1
ATOM 762 C CA . ASN A 1 98 ? 7.241 -8.121 -3.197 1.00 92.06 98 ASN A CA 1
ATOM 763 C C . ASN A 1 98 ? 7.218 -6.713 -2.578 1.00 92.06 98 ASN A C 1
ATOM 765 O O . ASN A 1 98 ? 7.145 -6.571 -1.356 1.00 92.06 98 ASN A O 1
ATOM 769 N N . ARG A 1 99 ? 7.228 -5.648 -3.397 1.00 91.38 99 ARG A N 1
ATOM 770 C CA . ARG A 1 99 ? 7.097 -4.272 -2.881 1.00 91.38 99 ARG A CA 1
ATOM 771 C C . ARG A 1 99 ? 5.770 -4.090 -2.147 1.00 91.38 99 ARG A C 1
ATOM 773 O O . ARG A 1 99 ? 5.768 -3.544 -1.045 1.00 91.38 99 ARG A O 1
ATOM 780 N N . HIS A 1 100 ? 4.682 -4.580 -2.736 1.00 93.38 100 HIS A N 1
ATOM 781 C CA . HIS A 1 100 ? 3.353 -4.563 -2.133 1.00 93.38 100 HIS A CA 1
ATOM 782 C C . HIS A 1 100 ? 3.334 -5.244 -0.756 1.00 93.38 100 HIS A C 1
ATOM 784 O O . HIS A 1 100 ? 2.985 -4.612 0.241 1.00 93.38 100 HIS A O 1
ATOM 790 N N . ASN A 1 101 ? 3.788 -6.496 -0.681 1.00 94.44 101 ASN A N 1
ATOM 791 C CA . ASN A 1 101 ? 3.757 -7.302 0.537 1.00 94.44 101 ASN A CA 1
ATOM 792 C C . ASN A 1 101 ? 4.665 -6.729 1.624 1.00 94.44 101 ASN A C 1
ATOM 794 O O . ASN A 1 101 ? 4.298 -6.755 2.794 1.00 94.44 101 ASN A O 1
ATOM 798 N N . ASN A 1 102 ? 5.809 -6.140 1.266 1.00 93.88 102 ASN A N 1
ATOM 799 C CA . ASN A 1 102 ? 6.658 -5.452 2.239 1.00 93.88 102 ASN A CA 1
ATOM 800 C C . ASN A 1 102 ? 5.932 -4.277 2.911 1.00 93.88 102 ASN A C 1
ATOM 802 O O . ASN A 1 102 ? 6.004 -4.133 4.132 1.00 93.88 102 ASN A O 1
ATOM 806 N N . VAL A 1 103 ? 5.204 -3.460 2.144 1.00 94.75 103 VAL A N 1
ATOM 807 C CA . VAL A 1 103 ? 4.424 -2.345 2.705 1.00 94.75 103 VAL A CA 1
ATOM 808 C C . VAL A 1 103 ? 3.237 -2.868 3.517 1.00 94.75 103 VAL A C 1
ATOM 810 O O . VAL A 1 103 ? 3.035 -2.439 4.655 1.00 94.75 103 VAL A O 1
ATOM 813 N N . LEU A 1 104 ? 2.491 -3.838 2.979 1.00 95.81 104 LEU A N 1
ATOM 814 C CA . LEU A 1 104 ? 1.358 -4.450 3.671 1.00 95.81 104 LEU A CA 1
ATOM 815 C C . LEU A 1 104 ? 1.788 -5.100 4.991 1.00 95.81 104 LEU A C 1
ATOM 817 O O . LEU A 1 104 ? 1.098 -4.941 5.988 1.00 95.81 104 LEU A O 1
ATOM 821 N N . ARG A 1 105 ? 2.961 -5.740 5.053 1.00 96.38 105 ARG A N 1
ATOM 822 C CA . ARG A 1 105 ? 3.526 -6.327 6.280 1.00 96.38 105 ARG A CA 1
ATOM 823 C C . ARG A 1 105 ? 3.805 -5.280 7.354 1.00 96.38 105 ARG A C 1
ATOM 825 O O . ARG A 1 105 ? 3.525 -5.517 8.530 1.00 96.38 105 ARG A O 1
ATOM 832 N N . VAL A 1 106 ? 4.334 -4.113 6.979 1.00 96.75 106 VAL A N 1
ATOM 833 C CA . VAL A 1 106 ? 4.534 -2.998 7.923 1.00 96.75 106 VAL A CA 1
ATOM 834 C C . VAL A 1 106 ? 3.191 -2.527 8.483 1.00 96.75 106 VAL A C 1
ATOM 836 O O . VAL A 1 106 ? 3.055 -2.381 9.699 1.00 96.75 106 VAL A O 1
ATOM 839 N N . LEU A 1 107 ? 2.196 -2.333 7.615 1.00 96.50 107 LEU A N 1
ATOM 840 C CA . LEU A 1 107 ? 0.863 -1.878 8.013 1.00 96.50 107 LEU A CA 1
ATOM 841 C C . LEU A 1 107 ? 0.113 -2.920 8.844 1.00 96.50 107 LEU A C 1
ATOM 843 O O . LEU A 1 107 ? -0.444 -2.571 9.880 1.00 96.50 107 LEU A O 1
ATOM 847 N N . ALA A 1 108 ? 0.143 -4.189 8.443 1.00 96.31 108 ALA A N 1
ATOM 848 C CA . ALA A 1 108 ? -0.508 -5.291 9.138 1.00 96.31 108 ALA A CA 1
ATOM 849 C C . ALA A 1 108 ? 0.007 -5.410 10.574 1.00 96.31 108 ALA A C 1
ATOM 851 O O . ALA A 1 108 ? -0.784 -5.388 11.513 1.00 96.31 108 ALA A O 1
ATOM 852 N N . ASN A 1 109 ? 1.330 -5.423 10.769 1.00 96.62 109 ASN A N 1
ATOM 853 C CA . ASN A 1 109 ? 1.936 -5.468 12.103 1.00 96.62 109 ASN A CA 1
ATOM 854 C C . ASN A 1 109 ? 1.533 -4.272 12.977 1.00 96.62 109 ASN A C 1
ATOM 856 O O . ASN A 1 109 ? 1.277 -4.425 14.175 1.00 96.62 109 ASN A O 1
ATOM 860 N N . ALA A 1 110 ? 1.465 -3.081 12.380 1.00 97.25 110 ALA A N 1
ATOM 861 C CA . ALA A 1 110 ? 1.076 -1.868 13.082 1.00 97.25 110 ALA A CA 1
ATOM 862 C C . ALA A 1 110 ? -0.403 -1.890 13.479 1.00 97.25 110 ALA A C 1
ATOM 864 O O . ALA A 1 110 ? -0.736 -1.568 14.617 1.00 97.25 110 ALA A O 1
ATOM 865 N N . ILE A 1 111 ? -1.283 -2.299 12.563 1.00 96.56 111 ILE A N 1
ATOM 866 C CA . ILE A 1 111 ? -2.723 -2.404 12.806 1.00 96.56 111 ILE A CA 1
ATOM 867 C C . ILE A 1 111 ? -2.995 -3.496 13.839 1.00 96.56 111 ILE A C 1
ATOM 869 O O . ILE A 1 111 ? -3.693 -3.224 14.807 1.00 96.56 111 ILE A O 1
ATOM 873 N N . PHE A 1 112 ? -2.394 -4.682 13.721 1.00 95.25 112 PHE A N 1
ATOM 874 C CA . PHE A 1 112 ? -2.531 -5.737 14.730 1.00 95.25 112 PHE A CA 1
ATOM 875 C C . PHE A 1 112 ? -2.127 -5.258 16.123 1.00 95.25 112 PHE A C 1
ATOM 877 O O . PHE A 1 112 ? -2.898 -5.417 17.069 1.00 95.25 112 PHE A O 1
ATOM 884 N N . SER A 1 113 ? -0.955 -4.627 16.245 1.00 96.38 113 SER A N 1
ATOM 885 C CA . SER A 1 113 ? -0.496 -4.063 17.520 1.00 96.38 113 SER A CA 1
ATOM 886 C C . SER A 1 113 ? -1.485 -3.027 18.055 1.00 96.38 113 SER A C 1
ATOM 888 O O . SER A 1 113 ? -1.884 -3.096 19.216 1.00 96.38 113 SER A O 1
ATOM 890 N N . LYS A 1 114 ? -1.966 -2.127 17.189 1.00 95.88 114 LYS A N 1
ATOM 891 C CA . LYS A 1 114 ? -2.915 -1.075 17.561 1.00 95.88 114 LYS A CA 1
ATOM 892 C C . LYS A 1 114 ? -4.243 -1.631 18.061 1.00 95.88 114 LYS A C 1
ATOM 894 O O . LYS A 1 114 ? -4.767 -1.154 19.065 1.00 95.88 114 LYS A O 1
ATOM 899 N N . LEU A 1 115 ? -4.787 -2.636 17.376 1.00 95.81 115 LEU A N 1
ATOM 900 C CA . LEU A 1 115 ? -6.034 -3.290 17.767 1.00 95.81 115 LEU A CA 1
ATOM 901 C C . LEU A 1 115 ? -5.863 -4.053 19.081 1.00 95.81 115 LEU A C 1
ATOM 903 O O . LEU A 1 115 ? -6.719 -3.957 19.954 1.00 95.81 115 LEU A O 1
ATOM 907 N N . LEU A 1 116 ? -4.737 -4.747 19.265 1.00 95.44 116 LEU A N 1
ATOM 908 C CA . LEU A 1 116 ? -4.440 -5.466 20.502 1.00 95.44 116 LEU A CA 1
ATOM 909 C C . LEU A 1 116 ? -4.336 -4.516 21.704 1.00 95.44 116 LEU A C 1
ATOM 911 O O . LEU A 1 116 ? -4.909 -4.786 22.760 1.00 95.44 116 LEU A O 1
ATOM 915 N N . GLU A 1 117 ? -3.633 -3.395 21.545 1.00 94.75 117 GLU A N 1
ATOM 916 C CA . GLU A 1 117 ? -3.556 -2.336 22.555 1.00 94.75 117 GLU A CA 1
ATOM 917 C C . GLU A 1 117 ? -4.934 -1.735 22.845 1.00 94.75 117 GLU A C 1
ATOM 919 O O . GLU A 1 117 ? -5.303 -1.555 24.008 1.00 94.75 117 GLU A O 1
ATOM 924 N N . HIS A 1 118 ? -5.722 -1.466 21.802 1.00 93.94 118 HIS A N 1
ATOM 925 C CA . HIS A 1 118 ? -7.063 -0.912 21.941 1.00 93.94 118 HIS A CA 1
ATOM 926 C C . HIS A 1 118 ? -7.998 -1.856 22.700 1.00 93.94 118 HIS A C 1
ATOM 928 O O . HIS A 1 118 ? -8.675 -1.418 23.626 1.00 93.94 118 HIS A O 1
ATOM 934 N N . ASN A 1 119 ? -7.990 -3.146 22.360 1.00 95.19 119 ASN A N 1
ATOM 935 C CA . ASN A 1 119 ? -8.804 -4.179 22.999 1.00 95.19 119 ASN A CA 1
ATOM 936 C C . ASN A 1 119 ? -8.468 -4.352 24.488 1.00 95.19 119 ASN A C 1
ATOM 938 O O . ASN A 1 119 ? -9.359 -4.583 25.299 1.00 95.19 119 ASN A O 1
ATOM 942 N N . ARG A 1 120 ? -7.190 -4.203 24.863 1.00 94.50 120 ARG A N 1
ATOM 943 C CA . ARG A 1 120 ? -6.733 -4.272 26.264 1.00 94.50 120 ARG A CA 1
ATOM 944 C C . ARG A 1 120 ? -7.001 -2.994 27.052 1.00 94.50 120 ARG A C 1
ATOM 946 O O . ARG A 1 120 ? -7.047 -3.030 28.279 1.00 94.50 120 ARG A O 1
ATOM 953 N N . SER A 1 121 ? -7.129 -1.862 26.368 1.00 88.56 121 SER A N 1
ATOM 954 C CA . SER A 1 121 ? -7.325 -0.573 27.019 1.00 88.56 121 SER A CA 1
ATOM 955 C C . SER A 1 121 ? -8.744 -0.471 27.582 1.00 88.56 121 SER A C 1
ATOM 957 O O . SER A 1 121 ? -9.703 -0.800 26.876 1.00 88.56 121 SER A O 1
ATOM 959 N N . PRO A 1 122 ? -8.931 0.041 28.811 1.00 82.44 122 PRO A N 1
ATOM 960 C CA . PRO A 1 122 ? -10.268 0.265 29.337 1.00 82.44 122 PRO A CA 1
ATOM 961 C C . PRO A 1 122 ? -11.065 1.213 28.420 1.00 82.44 122 PRO A C 1
ATOM 963 O O . PRO A 1 122 ? -10.482 2.015 27.674 1.00 82.44 122 PRO A O 1
ATOM 966 N N . PRO A 1 123 ? -12.406 1.132 28.424 1.00 73.94 123 PRO A N 1
ATOM 967 C CA . PRO A 1 123 ? -13.238 2.117 27.752 1.00 73.94 123 PRO A CA 1
ATOM 968 C C . PRO A 1 123 ? -12.855 3.507 28.254 1.00 73.94 123 PRO A C 1
ATOM 970 O O . PRO A 1 123 ? -12.872 3.758 29.460 1.00 73.94 123 PRO A O 1
ATOM 973 N N . ALA A 1 124 ? -12.483 4.406 27.341 1.00 67.62 124 ALA A N 1
ATOM 974 C CA . ALA A 1 124 ? -12.304 5.796 27.725 1.00 67.62 124 ALA A CA 1
ATOM 975 C C . ALA A 1 124 ? -13.637 6.291 28.314 1.00 67.62 124 ALA A C 1
ATOM 977 O O . ALA A 1 124 ? -14.696 5.944 27.773 1.00 67.62 124 ALA A O 1
ATOM 978 N N . PRO A 1 125 ? -13.627 7.071 29.411 1.00 59.50 125 PRO A N 1
ATOM 979 C CA . PRO A 1 125 ? -14.850 7.687 29.898 1.00 59.50 125 PRO A CA 1
ATOM 980 C C . PRO A 1 125 ? -15.461 8.463 28.734 1.00 59.50 125 PRO A C 1
ATOM 982 O O . PRO A 1 125 ? -14.762 9.261 28.104 1.00 59.50 125 PRO A O 1
ATOM 985 N N . ARG A 1 126 ? -16.734 8.180 28.411 1.00 55.44 126 ARG A N 1
ATOM 986 C CA . ARG A 1 126 ? -17.458 8.859 27.328 1.00 55.44 126 ARG A CA 1
ATOM 987 C C . ARG A 1 126 ? -17.178 10.350 27.453 1.00 55.44 126 ARG A C 1
ATOM 989 O O . ARG A 1 126 ? -17.545 10.952 28.467 1.00 55.44 126 ARG A O 1
ATOM 996 N N . ARG A 1 127 ? -16.508 10.935 26.452 1.00 55.44 127 ARG A N 1
ATOM 997 C CA . ARG A 1 127 ? -16.383 12.389 26.368 1.00 55.44 127 ARG A CA 1
ATOM 998 C C . ARG A 1 127 ? -17.807 12.920 26.482 1.00 55.44 127 ARG A C 1
ATOM 1000 O O . ARG A 1 127 ? -18.670 12.520 25.701 1.00 55.44 127 ARG A O 1
ATOM 1007 N N . ARG A 1 128 ? -18.081 13.724 27.520 1.00 44.84 128 ARG A N 1
ATOM 1008 C CA . ARG A 1 128 ? -19.384 14.384 27.664 1.00 44.84 128 ARG A CA 1
ATOM 1009 C C . ARG A 1 128 ? -19.679 15.026 26.315 1.00 44.84 128 ARG A C 1
ATOM 1011 O O . ARG A 1 128 ? -18.779 15.666 25.767 1.00 44.84 128 ARG A O 1
ATOM 1018 N N . ALA A 1 129 ? -20.878 14.779 25.776 1.00 46.88 129 ALA A N 1
ATOM 1019 C CA . ALA A 1 129 ? -21.321 15.377 24.523 1.00 46.88 129 ALA A CA 1
ATOM 1020 C C . ALA A 1 129 ? -20.880 16.838 24.536 1.00 46.88 129 ALA A C 1
ATOM 1022 O O . ALA A 1 129 ? -21.153 17.530 25.522 1.00 46.88 129 ALA A O 1
ATOM 1023 N N . ARG A 1 130 ? -20.094 17.246 23.528 1.00 49.12 130 ARG A N 1
ATOM 1024 C CA . ARG A 1 130 ? -19.561 18.607 23.439 1.00 49.12 130 ARG A CA 1
ATOM 1025 C C . ARG A 1 130 ? -20.718 19.554 23.740 1.00 49.12 130 ARG A C 1
ATOM 1027 O O . ARG A 1 130 ? -21.694 19.580 22.994 1.00 49.12 130 ARG A O 1
ATOM 1034 N N . SER A 1 131 ? -20.628 20.274 24.859 1.00 48.03 131 SER A N 1
ATOM 1035 C CA . SER A 1 131 ? -21.483 21.430 25.102 1.00 48.03 131 SER A CA 1
ATOM 1036 C C . SER A 1 131 ? -21.420 22.297 23.848 1.00 48.03 131 SER A C 1
ATOM 1038 O O . SER A 1 131 ? -20.349 22.375 23.238 1.00 48.03 131 SER A O 1
ATOM 1040 N N . ALA A 1 132 ? -22.573 22.837 23.444 1.00 50.25 132 ALA A N 1
ATOM 1041 C CA . ALA A 1 132 ? -22.788 23.580 22.203 1.00 50.25 132 ALA A CA 1
ATOM 1042 C C . ALA A 1 132 ? -21.557 24.405 21.776 1.00 50.25 132 ALA A C 1
ATOM 1044 O O . ALA A 1 132 ? -20.879 24.953 22.651 1.00 50.25 132 ALA A O 1
ATOM 1045 N N . PRO A 1 133 ? -21.249 24.492 20.462 1.00 52.03 133 PRO A N 1
ATOM 1046 C CA . PRO A 1 133 ? -20.081 25.225 19.985 1.00 52.03 133 PRO A CA 1
ATOM 1047 C C . PRO A 1 133 ? -20.053 26.605 20.641 1.00 52.03 133 PRO A C 1
ATOM 1049 O O . PRO A 1 133 ? -21.066 27.306 20.637 1.00 52.03 133 PRO A O 1
ATOM 1052 N N . ALA A 1 134 ? -18.920 26.943 21.264 1.00 58.72 134 ALA A N 1
ATOM 1053 C CA . ALA A 1 134 ? -18.751 28.225 21.929 1.00 58.72 134 ALA A CA 1
ATOM 1054 C C . ALA A 1 134 ? -19.167 29.334 20.955 1.00 58.72 134 ALA A C 1
ATOM 1056 O O . ALA A 1 134 ? -18.704 29.354 19.811 1.00 58.72 134 ALA A O 1
ATOM 1057 N N . ALA A 1 135 ? -20.094 30.191 21.388 1.00 54.94 135 ALA A N 1
ATOM 1058 C CA . ALA A 1 135 ? -20.603 31.281 20.571 1.00 54.94 135 ALA A CA 1
ATOM 1059 C C . ALA A 1 135 ? -19.422 32.106 20.042 1.00 54.94 135 ALA A C 1
ATOM 1061 O O . ALA A 1 135 ? -18.533 32.486 20.803 1.00 54.94 135 ALA A O 1
ATOM 1062 N N . VAL A 1 136 ? -19.388 32.337 18.729 1.00 63.66 136 VAL A N 1
ATOM 1063 C CA . VAL A 1 136 ? -18.339 33.143 18.101 1.00 63.66 136 VAL A CA 1
ATOM 1064 C C . VAL A 1 136 ? -18.456 34.572 18.631 1.00 63.66 136 VAL A C 1
ATOM 1066 O O . VAL A 1 136 ? -19.467 35.236 18.404 1.00 63.66 136 VAL A O 1
ATOM 1069 N N . THR A 1 137 ? -17.434 35.050 19.339 1.00 68.81 137 THR A N 1
ATOM 1070 C CA . THR A 1 137 ? -17.376 36.435 19.817 1.00 68.81 137 THR A CA 1
ATOM 1071 C C . THR A 1 137 ? -16.936 37.342 18.671 1.00 68.81 137 THR A C 1
ATOM 1073 O O . THR A 1 137 ? -15.781 37.302 18.248 1.00 68.81 137 THR A O 1
ATOM 1076 N N . PHE A 1 138 ? -17.847 38.163 18.151 1.00 63.59 138 PHE A N 1
ATOM 1077 C CA . PHE A 1 138 ? -17.505 39.202 17.180 1.00 63.59 138 PHE A CA 1
ATOM 1078 C C . PHE A 1 138 ? -16.847 40.386 17.899 1.00 63.59 138 PHE A C 1
ATOM 1080 O O . PHE A 1 138 ? -17.420 40.931 18.841 1.00 63.59 138 PHE A O 1
ATOM 1087 N N . VAL A 1 139 ? -15.663 40.797 17.440 1.00 80.50 139 VAL A N 1
ATOM 1088 C CA . VAL A 1 139 ? -14.984 42.025 17.889 1.00 80.50 139 VAL A CA 1
ATOM 1089 C C . VAL A 1 139 ? -15.004 43.076 16.783 1.00 80.50 139 VAL A C 1
ATOM 1091 O O . VAL A 1 139 ? -15.097 42.745 15.598 1.00 80.50 139 VAL A O 1
ATOM 1094 N N . ARG A 1 140 ? -14.957 44.355 17.165 1.00 69.75 140 ARG A N 1
ATOM 1095 C CA . ARG A 1 140 ? -14.993 45.471 16.214 1.00 69.75 140 ARG A CA 1
ATOM 1096 C C . ARG A 1 140 ? -13.648 45.621 15.487 1.00 69.75 140 ARG A C 1
ATOM 1098 O O . ARG A 1 140 ? -12.613 45.220 16.023 1.00 69.75 140 ARG A O 1
ATOM 1105 N N . PRO A 1 141 ? -13.626 46.221 14.282 1.00 61.25 141 PRO A N 1
ATOM 1106 C CA . PRO A 1 141 ? -12.381 46.499 13.572 1.00 61.25 141 PRO A CA 1
ATOM 1107 C C . PRO A 1 141 ? -11.434 47.343 14.438 1.00 61.25 141 PRO A C 1
ATOM 1109 O O . PRO A 1 141 ? -11.786 48.450 14.835 1.00 61.25 141 PRO A O 1
ATOM 1112 N N . GLY A 1 142 ? -10.241 46.817 14.725 1.00 72.06 142 GLY A N 1
ATOM 1113 C CA . GLY A 1 142 ? -9.202 47.505 15.502 1.00 72.06 142 GLY A CA 1
ATOM 1114 C C . GLY A 1 142 ? -9.074 47.077 16.969 1.00 72.06 142 GLY A C 1
ATOM 1115 O O . GLY A 1 142 ? -8.058 47.392 17.584 1.00 72.06 142 GLY A O 1
ATOM 1116 N N . GLU A 1 143 ? -10.021 46.310 17.517 1.00 73.56 143 GLU A N 1
ATOM 1117 C CA . GLU A 1 143 ? -9.904 45.745 18.868 1.00 73.56 143 GLU A CA 1
ATOM 1118 C C . GLU A 1 143 ? -9.263 44.350 18.844 1.00 73.56 143 GLU A C 1
ATOM 1120 O O . GLU A 1 143 ? -9.602 43.493 18.024 1.00 73.56 143 GLU A O 1
ATOM 1125 N N . ARG A 1 144 ? -8.327 44.101 19.769 1.00 55.19 144 ARG A N 1
ATOM 1126 C CA . ARG A 1 144 ? -7.809 42.753 20.040 1.00 55.19 144 ARG A CA 1
ATOM 1127 C C . ARG A 1 144 ? -8.719 42.088 21.065 1.00 55.19 144 ARG A C 1
ATOM 1129 O O . ARG A 1 144 ? -8.998 42.682 22.098 1.00 55.19 144 ARG A O 1
ATOM 1136 N N . ALA A 1 145 ? -9.143 40.855 20.797 1.00 63.97 145 ALA A N 1
ATOM 1137 C CA . ALA A 1 145 ? -9.876 40.062 21.777 1.00 63.97 145 ALA A CA 1
ATOM 1138 C C . ALA A 1 145 ? -9.010 39.872 23.035 1.00 63.97 145 ALA A C 1
ATOM 1140 O O . ALA A 1 145 ? -7.958 39.227 22.985 1.00 63.97 145 ALA A O 1
ATOM 1141 N N . GLU A 1 146 ? -9.430 40.454 24.155 1.00 52.97 146 GLU A N 1
ATOM 1142 C CA . GLU A 1 146 ? -8.768 40.254 25.439 1.00 52.97 146 GLU A CA 1
ATOM 1143 C C . GLU A 1 146 ? -9.065 38.830 25.923 1.00 52.97 146 GLU A C 1
ATOM 1145 O O . GLU A 1 146 ? -10.208 38.468 26.192 1.00 52.97 146 GLU A O 1
ATOM 1150 N N . GLY A 1 147 ? -8.026 37.991 25.979 1.00 49.41 147 GLY A N 1
ATOM 1151 C CA . GLY A 1 147 ? -8.130 36.634 26.520 1.00 49.41 147 GLY A CA 1
ATOM 1152 C C . GLY A 1 147 ? -8.239 35.500 25.498 1.00 49.41 147 GLY A C 1
ATOM 1153 O O . GLY A 1 147 ? -8.952 34.533 25.745 1.00 49.41 147 GLY A O 1
ATOM 1154 N N . SER A 1 148 ? -7.488 35.527 24.394 1.00 40.75 148 SER A N 1
ATOM 1155 C CA . SER A 1 148 ? -7.157 34.289 23.671 1.00 40.75 148 SER A CA 1
ATOM 1156 C C . SER A 1 148 ? -5.768 33.791 24.081 1.00 40.75 148 SER A C 1
ATOM 1158 O O . SER A 1 148 ? -4.825 33.812 23.288 1.00 40.75 148 SER A O 1
ATOM 1160 N N . GLY A 1 149 ? -5.625 33.327 25.328 1.00 38.28 149 GLY A N 1
ATOM 1161 C CA . GLY A 1 149 ? -4.598 32.325 25.617 1.00 38.28 149 GLY A CA 1
ATOM 1162 C C . GLY A 1 149 ? -4.853 31.188 24.638 1.00 38.28 149 GLY A C 1
ATOM 1163 O O . GLY A 1 149 ? -5.958 30.654 24.649 1.00 38.28 149 GLY A O 1
ATOM 1164 N N . GLY A 1 150 ? -3.916 30.969 23.710 1.00 33.75 150 GLY A N 1
ATOM 1165 C CA . GLY A 1 150 ? -4.142 30.263 22.452 1.00 33.75 150 GLY A CA 1
ATOM 1166 C C . GLY A 1 150 ? -5.121 29.109 22.601 1.00 33.75 150 GLY A C 1
ATOM 1167 O O . GLY A 1 150 ? -4.746 28.024 23.043 1.00 33.75 150 GLY A O 1
ATOM 1168 N N . VAL A 1 151 ? -6.376 29.344 22.210 1.00 36.69 151 VAL A N 1
ATOM 1169 C CA . VAL A 1 151 ? -7.291 28.261 21.893 1.00 36.69 151 VAL A CA 1
ATOM 1170 C C . VAL A 1 151 ? -6.660 27.660 20.652 1.00 36.69 151 VAL A C 1
ATOM 1172 O O . VAL A 1 151 ? -6.915 28.100 19.532 1.00 36.69 151 VAL A O 1
ATOM 1175 N N . GLN A 1 152 ? -5.753 26.698 20.857 1.00 35.38 152 GLN A N 1
ATOM 1176 C CA . GLN A 1 152 ? -5.497 25.687 19.853 1.00 35.38 152 GLN A CA 1
ATOM 1177 C C . GLN A 1 152 ? -6.891 25.271 19.432 1.00 35.38 152 GLN A C 1
ATOM 1179 O O . GLN A 1 152 ? -7.651 24.765 20.261 1.00 35.38 152 GLN A O 1
ATOM 1184 N N . GLN A 1 153 ? -7.264 25.602 18.196 1.00 35.28 153 GLN A N 1
ATOM 1185 C CA . GLN A 1 153 ? -8.460 25.053 17.604 1.00 35.28 153 GLN A CA 1
ATOM 1186 C C . GLN A 1 153 ? -8.289 23.550 17.771 1.00 35.28 153 GLN A C 1
ATOM 1188 O O . GLN A 1 153 ? -7.508 22.919 17.059 1.00 35.28 153 GLN A O 1
ATOM 1193 N N . GLN A 1 154 ? -8.959 22.977 18.771 1.00 37.56 154 GLN A N 1
ATOM 1194 C CA . GLN A 1 154 ? -9.178 21.552 18.853 1.00 37.56 154 GLN A CA 1
ATOM 1195 C C . GLN A 1 154 ? -10.172 21.280 17.732 1.00 37.56 154 GLN A C 1
ATOM 1197 O O . GLN A 1 154 ? -11.368 21.081 17.972 1.00 37.56 154 GLN A O 1
ATOM 1202 N N . GLY A 1 155 ? -9.671 21.361 16.489 1.00 33.09 155 GLY A N 1
ATOM 1203 C CA . GLY A 1 155 ? -10.330 20.827 15.316 1.00 33.09 155 GLY A CA 1
ATOM 1204 C C . GLY A 1 155 ? -10.847 19.478 15.755 1.00 33.09 155 GLY A C 1
ATOM 1205 O O . GLY A 1 155 ? -10.095 18.728 16.384 1.00 33.09 155 GLY A O 1
ATOM 1206 N N . GLY A 1 156 ? -12.159 19.282 15.611 1.00 37.22 156 GLY A N 1
ATOM 1207 C CA . GLY A 1 156 ? -12.837 18.113 16.143 1.00 37.22 156 GLY A CA 1
ATOM 1208 C C . GLY A 1 156 ? -11.980 16.892 15.900 1.00 37.22 156 GLY A C 1
ATOM 1209 O O . GLY A 1 156 ? -11.760 16.532 14.751 1.00 37.22 156 GLY A O 1
ATOM 1210 N N . GLN A 1 157 ? -11.424 16.319 16.971 1.00 46.97 157 GLN A N 1
ATOM 1211 C CA . GLN A 1 157 ? -10.961 14.950 16.894 1.00 46.97 157 GLN A CA 1
ATOM 1212 C C . GLN A 1 157 ? -12.236 14.183 16.596 1.00 46.97 157 GLN A C 1
ATOM 1214 O O . GLN A 1 157 ? -13.056 14.006 17.492 1.00 46.97 157 GLN A O 1
ATOM 1219 N N . GLU A 1 158 ? -12.457 13.883 15.318 1.00 52.59 158 GLU A N 1
ATOM 1220 C CA . GLU A 1 158 ? -13.400 12.855 14.933 1.00 52.59 158 GLU A CA 1
ATOM 1221 C C . GLU A 1 158 ? -13.018 11.628 15.753 1.00 52.59 158 GLU A C 1
ATOM 1223 O O . GLU A 1 158 ? -11.853 11.212 15.753 1.00 52.59 158 GLU A O 1
ATOM 1228 N N . ASP A 1 159 ? -13.981 11.142 16.528 1.00 64.00 159 ASP A N 1
ATOM 1229 C CA . ASP A 1 159 ? -13.839 9.940 17.331 1.00 64.00 159 ASP A CA 1
ATOM 1230 C C . ASP A 1 159 ? -13.276 8.826 16.433 1.00 64.00 159 ASP A C 1
ATOM 1232 O O . ASP A 1 159 ? -13.715 8.628 15.292 1.00 64.00 159 ASP A O 1
ATOM 1236 N N . SER A 1 160 ? -12.234 8.144 16.913 1.00 82.88 160 SER A N 1
ATOM 1237 C CA . SER A 1 160 ? -11.541 7.120 16.130 1.00 82.88 160 SER A CA 1
ATOM 1238 C C . SER A 1 160 ? -12.535 6.059 15.667 1.00 82.88 160 SER A C 1
ATOM 1240 O O . SER A 1 160 ? -13.435 5.660 16.409 1.00 82.88 160 SER A O 1
ATOM 1242 N N . PHE A 1 161 ? -12.351 5.510 14.462 1.00 88.88 161 PHE A N 1
ATOM 1243 C CA . PHE A 1 161 ? -13.201 4.414 14.005 1.00 88.88 161 PHE A CA 1
ATOM 1244 C C . PHE A 1 161 ? -13.113 3.182 14.920 1.00 88.88 161 PHE A C 1
ATOM 1246 O O . PHE A 1 161 ? -14.001 2.346 14.901 1.00 88.88 161 PHE A O 1
ATOM 1253 N N . LEU A 1 162 ? -12.090 3.060 15.766 1.00 90.12 162 LEU A N 1
ATOM 1254 C CA . LEU A 1 162 ? -12.009 1.957 16.726 1.00 90.12 162 LEU A CA 1
ATOM 1255 C C . LEU A 1 162 ? -12.924 2.134 17.947 1.00 90.12 162 LEU A C 1
ATOM 1257 O O . LEU A 1 162 ? -13.176 1.177 18.678 1.00 90.12 162 LEU A O 1
ATOM 1261 N N . GLU A 1 163 ? -13.454 3.336 18.169 1.00 84.44 163 GLU A N 1
ATOM 1262 C CA . GLU A 1 163 ? -14.325 3.612 19.306 1.00 84.44 163 GLU A CA 1
ATOM 1263 C C . GLU A 1 163 ? -15.620 2.789 19.242 1.00 84.44 163 GLU A C 1
ATOM 1265 O O . GLU A 1 163 ? -16.233 2.637 18.184 1.00 84.44 163 GLU A O 1
ATOM 1270 N N . GLY A 1 164 ? -16.020 2.240 20.396 1.00 80.44 164 GLY A N 1
ATOM 1271 C CA . GLY A 1 164 ? -17.252 1.464 20.572 1.00 80.44 164 GLY A CA 1
ATOM 1272 C C . GLY A 1 164 ? -17.057 -0.018 20.909 1.00 80.44 164 GLY A C 1
ATOM 1273 O O . GLY A 1 164 ? -17.951 -0.590 21.521 1.00 80.44 164 GLY A O 1
ATOM 1274 N N . GLY A 1 165 ? -15.906 -0.621 20.582 1.00 88.69 165 GLY A N 1
ATOM 1275 C CA . GLY A 1 165 ? -15.654 -2.061 20.775 1.00 88.69 165 GLY A CA 1
ATOM 1276 C C . GLY A 1 165 ? -14.273 -2.377 21.350 1.00 88.69 165 GLY A C 1
ATOM 1277 O O . GLY A 1 165 ? -13.370 -1.537 21.320 1.00 88.69 165 GLY A O 1
ATOM 1278 N N . ARG A 1 166 ? -14.113 -3.579 21.913 1.00 93.88 166 ARG A N 1
ATOM 1279 C CA . ARG A 1 166 ? -12.849 -4.100 22.487 1.00 93.88 166 ARG A CA 1
ATOM 1280 C C . ARG A 1 166 ? -12.536 -5.533 22.043 1.00 93.88 166 ARG A C 1
ATOM 1282 O O . ARG A 1 166 ? -11.623 -6.166 22.558 1.00 93.88 166 ARG A O 1
ATOM 1289 N N . ASP A 1 167 ? -13.290 -6.019 21.072 1.00 95.19 167 ASP A N 1
ATOM 1290 C CA . ASP A 1 167 ? -13.228 -7.342 20.463 1.00 95.19 167 ASP A CA 1
ATOM 1291 C C . ASP A 1 167 ? -12.723 -7.254 19.014 1.00 95.19 167 ASP A C 1
ATOM 1293 O O . ASP A 1 167 ? -13.066 -8.089 18.181 1.00 95.19 167 ASP A O 1
ATOM 1297 N N . TRP A 1 168 ? -11.938 -6.224 18.674 1.00 95.75 168 TRP A N 1
ATOM 1298 C CA . TRP A 1 168 ? -11.484 -6.033 17.300 1.00 95.75 168 TRP A CA 1
ATOM 1299 C C . TRP A 1 168 ? -10.591 -7.190 16.844 1.00 95.75 168 TRP A C 1
ATOM 1301 O O . TRP A 1 168 ? -9.579 -7.487 17.482 1.00 95.75 168 TRP A O 1
ATOM 1311 N N . VAL A 1 169 ? -10.930 -7.793 15.706 1.00 94.62 169 VAL A N 1
ATOM 1312 C CA . VAL A 1 169 ? -10.161 -8.859 15.047 1.00 94.62 169 VAL A CA 1
ATOM 1313 C C . VAL A 1 169 ? -9.783 -8.405 13.641 1.00 94.62 169 VAL A C 1
ATOM 1315 O O . VAL A 1 169 ? -10.567 -7.718 12.987 1.00 94.62 169 VAL A O 1
ATOM 1318 N N . ALA A 1 170 ? -8.597 -8.795 13.168 1.00 94.75 170 ALA A N 1
ATOM 1319 C CA . ALA A 1 170 ? -8.082 -8.446 11.846 1.00 94.75 170 ALA A CA 1
ATOM 1320 C C . ALA A 1 170 ? -7.548 -9.659 11.078 1.00 94.75 170 ALA A C 1
ATOM 1322 O O . ALA A 1 170 ? -7.130 -10.652 11.675 1.00 94.75 170 ALA A O 1
ATOM 1323 N N . ALA A 1 171 ? -7.531 -9.541 9.754 1.00 93.94 171 ALA A N 1
ATOM 1324 C CA . ALA A 1 171 ? -6.902 -10.473 8.828 1.00 93.94 171 ALA A CA 1
ATOM 1325 C C . ALA A 1 171 ? -6.314 -9.708 7.633 1.00 93.94 171 ALA A C 1
ATOM 1327 O O . ALA A 1 171 ? -6.848 -8.670 7.242 1.00 93.94 171 ALA A O 1
ATOM 1328 N N . PHE A 1 172 ? -5.225 -10.224 7.058 1.00 94.88 172 PHE A N 1
ATOM 1329 C CA . PHE A 1 172 ? -4.517 -9.617 5.925 1.00 94.88 172 PHE A CA 1
ATOM 1330 C C . PHE A 1 172 ? -4.106 -10.692 4.913 1.00 94.88 172 PHE A C 1
ATOM 1332 O O . PHE A 1 172 ? -3.725 -11.794 5.318 1.00 94.88 172 PHE A O 1
ATOM 1339 N N . ASP A 1 173 ? -4.151 -10.375 3.616 1.00 92.31 173 ASP A N 1
ATOM 1340 C CA . ASP A 1 173 ? -3.651 -11.244 2.542 1.00 92.31 173 ASP A CA 1
ATOM 1341 C C . ASP A 1 173 ? -2.129 -11.113 2.424 1.00 92.31 173 ASP A C 1
ATOM 1343 O O . ASP A 1 173 ? -1.580 -10.443 1.552 1.00 92.31 173 ASP A O 1
ATOM 1347 N N . LEU A 1 174 ? -1.435 -11.759 3.359 1.00 92.31 174 LEU A N 1
ATOM 1348 C CA . LEU A 1 174 ? 0.009 -11.952 3.314 1.00 92.31 174 LEU A CA 1
ATOM 1349 C C . LEU A 1 174 ? 0.319 -13.447 3.228 1.00 92.31 174 LEU A C 1
ATOM 1351 O O . LEU A 1 174 ? -0.308 -14.222 3.956 1.00 92.31 174 LEU A O 1
ATOM 1355 N N . PRO A 1 175 ? 1.295 -13.875 2.404 1.00 90.44 175 PRO A N 1
ATOM 1356 C CA . PRO A 1 175 ? 1.630 -15.289 2.234 1.00 90.44 175 PRO A CA 1
ATOM 1357 C C . PRO A 1 175 ? 1.898 -16.017 3.552 1.00 90.44 175 PRO A C 1
ATOM 1359 O O . PRO A 1 175 ? 1.393 -17.115 3.758 1.00 90.44 175 PRO A O 1
ATOM 1362 N N . GLU A 1 176 ? 2.623 -15.379 4.470 1.00 90.38 176 GLU A N 1
ATOM 1363 C CA . GLU A 1 176 ? 2.946 -15.921 5.792 1.00 90.38 176 GLU A CA 1
ATOM 1364 C C . GLU A 1 176 ? 1.753 -16.010 6.760 1.00 90.38 176 GLU A C 1
ATOM 1366 O O . GLU A 1 176 ? 1.837 -16.708 7.766 1.00 90.38 176 GLU A O 1
ATOM 1371 N N . LEU A 1 177 ? 0.643 -15.319 6.474 1.00 89.88 177 LEU A N 1
ATOM 1372 C CA . LEU A 1 177 ? -0.589 -15.366 7.272 1.00 89.88 177 LEU A CA 1
ATOM 1373 C C . LEU A 1 177 ? -1.645 -16.299 6.662 1.00 89.88 177 LEU A C 1
ATOM 1375 O O . LEU A 1 177 ? -2.694 -16.546 7.272 1.00 89.88 177 LEU A O 1
ATOM 1379 N N . ARG A 1 178 ? -1.387 -16.847 5.467 1.00 84.19 178 ARG A N 1
ATOM 1380 C CA . ARG A 1 178 ? -2.302 -17.782 4.805 1.00 84.19 178 ARG A CA 1
ATOM 1381 C C . ARG A 1 178 ? -2.464 -19.038 5.655 1.00 84.19 178 ARG A C 1
ATOM 1383 O O . ARG A 1 178 ? -1.497 -19.667 6.061 1.00 84.19 178 ARG A O 1
ATOM 1390 N N . GLY A 1 179 ? -3.717 -19.395 5.925 1.00 82.62 179 GLY A N 1
ATOM 1391 C CA . GLY A 1 179 ? -4.069 -20.531 6.784 1.00 82.62 179 GLY A CA 1
ATOM 1392 C C . GLY A 1 179 ? -4.129 -20.203 8.279 1.00 82.62 179 GLY A C 1
ATOM 1393 O O . GLY A 1 179 ? -4.717 -20.977 9.026 1.00 82.62 179 GLY A O 1
ATOM 1394 N N . LEU A 1 180 ? -3.601 -19.050 8.709 1.00 85.44 180 LEU A N 1
ATOM 1395 C CA . LEU A 1 180 ? -3.725 -18.558 10.087 1.00 85.44 180 LEU A CA 1
ATOM 1396 C C . LEU A 1 180 ? -4.897 -17.585 10.250 1.00 85.44 180 LEU A C 1
ATOM 1398 O O . LEU A 1 180 ? -5.498 -17.508 11.320 1.00 85.44 180 LEU A O 1
ATOM 1402 N N . CYS A 1 181 ? -5.231 -16.845 9.192 1.00 83.12 181 CYS A N 1
ATOM 1403 C CA . CYS A 1 181 ? -6.295 -15.848 9.200 1.00 83.12 181 CYS A CA 1
ATOM 1404 C C . CYS A 1 181 ? -7.427 -16.193 8.223 1.00 83.12 181 CYS A C 1
ATOM 1406 O O . CYS A 1 181 ? -7.234 -16.878 7.215 1.00 83.12 181 CYS A O 1
ATOM 1408 N N . ALA A 1 182 ? -8.623 -15.675 8.513 1.00 85.25 182 ALA A N 1
ATOM 1409 C CA . ALA A 1 182 ? -9.753 -15.740 7.593 1.00 85.25 182 ALA A CA 1
ATOM 1410 C C . ALA A 1 182 ? -9.454 -14.930 6.321 1.00 85.25 182 ALA A C 1
ATOM 1412 O O . ALA A 1 182 ? -8.969 -13.806 6.402 1.00 85.25 182 ALA A O 1
ATOM 1413 N N . ARG A 1 183 ? -9.778 -15.485 5.148 1.00 84.38 183 ARG A N 1
ATOM 1414 C CA . ARG A 1 183 ? -9.577 -14.803 3.854 1.00 84.38 183 ARG A CA 1
ATOM 1415 C C . ARG A 1 183 ? -10.671 -13.794 3.511 1.00 84.38 183 ARG A C 1
ATOM 1417 O O . ARG A 1 183 ? -10.452 -12.901 2.701 1.00 84.38 183 ARG A O 1
ATOM 1424 N N . HIS A 1 184 ? -11.840 -13.932 4.129 1.00 87.94 184 HIS A N 1
ATOM 1425 C CA . HIS A 1 184 ? -13.001 -13.096 3.851 1.00 87.94 184 HIS A CA 1
ATOM 1426 C C . HIS A 1 184 ? -13.556 -12.500 5.144 1.00 87.94 184 HIS A C 1
ATOM 1428 O O . HIS A 1 184 ? -13.482 -13.159 6.192 1.00 87.94 184 HIS A O 1
ATOM 1434 N N . PRO A 1 185 ? -14.140 -11.288 5.077 1.00 88.94 185 PRO A N 1
ATOM 1435 C CA . PRO A 1 185 ? -14.938 -10.742 6.162 1.00 88.94 185 PRO A CA 1
ATOM 1436 C C . PRO A 1 185 ? -15.988 -11.744 6.645 1.00 88.94 185 PRO A C 1
ATOM 1438 O O . PRO A 1 185 ? -16.498 -12.541 5.851 1.00 88.94 185 PRO A O 1
ATOM 1441 N N . PRO A 1 186 ? -16.336 -11.727 7.939 1.00 88.31 186 PRO A N 1
ATOM 1442 C CA . PRO A 1 186 ? -17.327 -12.655 8.439 1.00 88.31 186 PRO A CA 1
ATOM 1443 C C . PRO A 1 186 ? -18.702 -12.320 7.846 1.00 88.31 186 PRO A C 1
ATOM 1445 O O . PRO A 1 186 ? -19.025 -11.156 7.585 1.00 88.31 186 PRO A O 1
ATOM 1448 N N . LEU A 1 187 ? -19.511 -13.358 7.627 1.00 86.69 187 LEU A N 1
ATOM 1449 C CA . LEU A 1 187 ? -20.752 -13.250 6.857 1.00 86.69 187 LEU A CA 1
ATOM 1450 C C . LEU A 1 187 ? -21.739 -12.223 7.435 1.00 86.69 187 LEU A C 1
ATOM 1452 O O . LEU A 1 187 ? -22.450 -11.557 6.688 1.00 86.69 187 LEU A O 1
ATOM 1456 N N . ASP A 1 188 ? -21.751 -12.064 8.757 1.00 87.62 188 ASP A N 1
ATOM 1457 C CA . ASP A 1 188 ? -22.592 -11.112 9.478 1.00 87.62 188 ASP A CA 1
ATOM 1458 C C . ASP A 1 188 ? -22.162 -9.647 9.298 1.00 87.62 188 ASP A C 1
ATOM 1460 O O . ASP A 1 188 ? -23.018 -8.763 9.349 1.00 87.62 188 ASP A O 1
ATOM 1464 N N . ALA A 1 189 ? -20.870 -9.388 9.067 1.00 80.31 189 ALA A N 1
ATOM 1465 C CA . ALA A 1 189 ? -20.289 -8.048 8.931 1.00 80.31 189 ALA A CA 1
ATOM 1466 C C . ALA A 1 189 ? -20.071 -7.594 7.483 1.00 80.31 189 ALA A C 1
ATOM 1468 O O . ALA A 1 189 ? -19.785 -6.424 7.242 1.00 80.31 189 ALA A O 1
ATOM 1469 N N . GLY A 1 190 ? -20.163 -8.498 6.511 1.00 64.75 190 GLY A N 1
ATOM 1470 C CA . GLY A 1 190 ? -19.817 -8.195 5.123 1.00 64.75 190 GLY A CA 1
ATOM 1471 C C . GLY A 1 190 ? -19.983 -9.393 4.199 1.00 64.75 190 GLY A C 1
ATOM 1472 O O . GLY A 1 190 ? -19.046 -9.725 3.488 1.00 64.75 190 GLY A O 1
ATOM 1473 N N . GLY A 1 191 ? -21.157 -10.030 4.271 1.00 59.69 191 GLY A N 1
ATOM 1474 C CA . GLY A 1 191 ? -21.573 -11.260 3.586 1.00 59.69 191 GLY A CA 1
ATOM 1475 C C . GLY A 1 191 ? -21.033 -11.527 2.175 1.00 59.69 191 GLY A C 1
ATOM 1476 O O . GLY A 1 191 ? -20.901 -10.621 1.360 1.00 59.69 191 GLY A O 1
ATOM 1477 N N . ASP A 1 192 ? -20.761 -12.817 1.941 1.00 57.62 192 ASP A N 1
ATOM 1478 C CA . ASP A 1 192 ? -20.387 -13.514 0.698 1.00 57.62 192 ASP A CA 1
ATOM 1479 C C . ASP A 1 192 ? -19.725 -12.659 -0.397 1.00 57.62 192 ASP A C 1
ATOM 1481 O O . ASP A 1 192 ? -20.250 -12.459 -1.495 1.00 57.62 192 ASP A O 1
ATOM 1485 N N . THR A 1 193 ? -18.542 -12.120 -0.099 1.00 65.12 193 THR A N 1
ATOM 1486 C CA . THR A 1 193 ? -17.744 -11.432 -1.115 1.00 65.12 193 THR A CA 1
ATOM 1487 C C . THR A 1 193 ? -16.872 -12.441 -1.853 1.00 65.12 193 THR A C 1
ATOM 1489 O O . THR A 1 193 ? -15.932 -12.989 -1.280 1.00 65.12 193 THR A O 1
ATOM 1492 N N . SER A 1 194 ? -17.061 -12.587 -3.164 1.00 64.62 194 SER A N 1
ATOM 1493 C CA . SER A 1 194 ? -16.164 -13.385 -4.018 1.00 64.62 194 SER A CA 1
ATOM 1494 C C . SER A 1 194 ? -14.781 -12.735 -4.240 1.00 64.62 194 SER A C 1
ATOM 1496 O O . SER A 1 194 ? -14.041 -13.133 -5.144 1.00 64.62 194 SER A O 1
ATOM 1498 N N . LYS A 1 195 ? -14.471 -11.640 -3.535 1.00 75.94 195 LYS A N 1
ATOM 1499 C CA . LYS A 1 195 ? -13.261 -10.835 -3.712 1.00 75.94 195 LYS A CA 1
ATOM 1500 C C . LYS A 1 195 ? -12.433 -10.856 -2.441 1.00 75.94 195 LYS A C 1
ATOM 1502 O O . LYS A 1 195 ? -12.946 -10.636 -1.350 1.00 75.94 195 LYS A O 1
ATOM 1507 N N . GLU A 1 196 ? -11.143 -11.082 -2.628 1.00 83.25 196 GLU A N 1
ATOM 1508 C CA . GLU A 1 196 ? -10.131 -10.913 -1.598 1.00 83.25 196 GLU A CA 1
ATOM 1509 C C . GLU A 1 196 ? -9.666 -9.449 -1.614 1.00 83.25 196 GLU A C 1
ATOM 1511 O O . GLU A 1 196 ? -9.522 -8.822 -2.675 1.00 83.25 196 GLU A O 1
ATOM 1516 N N . ILE A 1 197 ? -9.534 -8.895 -0.414 1.00 91.00 197 ILE A N 1
ATOM 1517 C CA . ILE A 1 197 ? -9.016 -7.559 -0.125 1.00 91.00 197 ILE A CA 1
ATOM 1518 C C . ILE A 1 197 ? -7.733 -7.745 0.681 1.00 91.00 197 ILE A C 1
ATOM 1520 O O . ILE A 1 197 ? -7.636 -8.705 1.449 1.00 91.00 197 ILE A O 1
ATOM 1524 N N . ASP A 1 198 ? -6.778 -6.830 0.547 1.00 94.00 198 ASP A N 1
ATOM 1525 C CA . ASP A 1 198 ? -5.463 -6.971 1.193 1.00 94.00 198 ASP A CA 1
ATOM 1526 C C . ASP A 1 198 ? -5.535 -7.045 2.730 1.00 94.00 198 ASP A C 1
ATOM 1528 O O . ASP A 1 198 ? -4.651 -7.599 3.384 1.00 94.00 198 ASP A O 1
ATOM 1532 N N . GLY A 1 199 ? -6.606 -6.528 3.331 1.00 94.06 199 GLY A N 1
ATOM 1533 C CA . GLY A 1 199 ? -6.919 -6.776 4.729 1.00 94.06 199 GLY A CA 1
ATOM 1534 C C . GLY A 1 199 ? -8.290 -6.271 5.136 1.00 94.06 199 GLY A C 1
ATOM 1535 O O . GLY A 1 199 ? -8.952 -5.537 4.403 1.00 94.06 199 GLY A O 1
ATOM 1536 N N . PHE A 1 200 ? -8.736 -6.686 6.311 1.00 94.56 200 PHE A N 1
ATOM 1537 C CA . PHE A 1 200 ? -9.941 -6.171 6.946 1.00 94.56 200 PHE A CA 1
ATOM 1538 C C . PHE A 1 200 ? -9.859 -6.354 8.457 1.00 94.56 200 PHE A C 1
ATOM 1540 O O . PHE A 1 200 ? -9.142 -7.219 8.966 1.00 94.56 200 PHE A O 1
ATOM 1547 N N . PHE A 1 201 ? -10.632 -5.558 9.185 1.00 94.94 201 PHE A N 1
ATOM 1548 C CA . PHE A 1 201 ? -10.786 -5.711 10.623 1.00 94.94 201 PHE A CA 1
ATOM 1549 C C . PHE A 1 201 ? -12.155 -5.248 11.088 1.00 94.94 201 PHE A C 1
ATOM 1551 O O . PHE A 1 201 ? -12.752 -4.338 10.515 1.00 94.94 201 PHE A O 1
ATOM 1558 N N . TYR A 1 202 ? -12.682 -5.907 12.111 1.00 95.25 202 TYR A N 1
ATOM 1559 C CA . TYR A 1 202 ? -14.058 -5.716 12.544 1.00 95.25 202 TYR A CA 1
ATOM 1560 C C . TYR A 1 202 ? -14.218 -5.964 14.044 1.00 95.25 202 TYR A C 1
ATOM 1562 O O . TYR A 1 202 ? -13.399 -6.642 14.659 1.00 95.25 202 TYR A O 1
ATOM 1570 N N . SER A 1 203 ? -15.297 -5.427 14.602 1.00 95.31 203 SER A N 1
ATOM 1571 C CA . SER A 1 203 ? -15.764 -5.644 15.972 1.00 95.31 203 SER A CA 1
ATOM 1572 C C . SER A 1 203 ? -17.259 -5.945 15.915 1.00 95.31 203 SER A C 1
ATOM 1574 O O . SER A 1 203 ? -18.024 -5.185 15.308 1.00 95.31 203 SER A O 1
ATOM 1576 N N . ARG A 1 204 ? -17.678 -7.063 16.517 1.00 94.50 204 ARG A N 1
ATOM 1577 C CA . ARG A 1 204 ? -19.096 -7.440 16.599 1.00 94.50 204 ARG A CA 1
ATOM 1578 C C . ARG A 1 204 ? -19.807 -6.615 17.655 1.00 94.50 204 ARG A C 1
ATOM 1580 O O . ARG A 1 204 ? -20.930 -6.178 17.401 1.00 94.50 204 ARG A O 1
ATOM 1587 N N . ASP A 1 205 ? -19.132 -6.325 18.765 1.00 93.38 205 ASP A N 1
ATOM 1588 C CA . ASP A 1 205 ? -19.679 -5.486 19.834 1.00 93.38 205 ASP A CA 1
ATOM 1589 C C . ASP A 1 205 ? -20.004 -4.077 19.323 1.00 93.38 205 ASP A C 1
ATOM 1591 O O . ASP A 1 205 ? -21.097 -3.557 19.548 1.00 93.38 205 ASP A O 1
ATOM 1595 N N . ALA A 1 206 ? -19.091 -3.477 18.553 1.00 92.94 206 ALA A N 1
ATOM 1596 C CA . ALA A 1 206 ? -19.294 -2.166 17.942 1.00 92.94 206 ALA A CA 1
ATOM 1597 C C . ALA A 1 206 ? -20.102 -2.210 16.637 1.00 92.94 206 ALA A C 1
ATOM 1599 O O . ALA A 1 206 ? -20.305 -1.153 16.031 1.00 92.94 206 ALA A O 1
ATOM 1600 N N . ARG A 1 207 ? -20.471 -3.405 16.145 1.00 94.50 207 ARG A N 1
ATOM 1601 C CA . ARG A 1 207 ? -21.022 -3.641 14.795 1.00 94.50 207 ARG A CA 1
ATOM 1602 C C . ARG A 1 207 ? -20.305 -2.794 13.747 1.00 94.50 207 ARG A C 1
ATOM 1604 O O . ARG A 1 207 ? -20.916 -2.014 13.020 1.00 94.50 207 ARG A O 1
ATOM 1611 N N . SER A 1 208 ? -18.979 -2.861 13.740 1.00 94.50 208 SER A N 1
ATOM 1612 C CA . SER A 1 208 ? -18.136 -2.004 12.911 1.00 94.50 208 SER A CA 1
ATOM 1613 C C . SER A 1 208 ? -17.154 -2.834 12.096 1.00 94.50 208 SER A C 1
ATOM 1615 O O . SER A 1 208 ? -16.539 -3.753 12.625 1.00 94.50 208 SER A O 1
ATOM 1617 N N . ILE A 1 209 ? -16.982 -2.492 10.821 1.00 94.50 209 ILE A N 1
ATOM 1618 C CA . ILE A 1 209 ? -16.023 -3.127 9.914 1.00 94.50 209 ILE A CA 1
ATOM 1619 C C . ILE A 1 209 ? -15.237 -2.080 9.127 1.00 94.50 209 ILE A C 1
ATOM 1621 O O . ILE A 1 209 ? -15.787 -1.108 8.600 1.00 94.50 209 ILE A O 1
ATOM 1625 N N . VAL A 1 210 ? -13.935 -2.307 9.022 1.00 94.75 210 VAL A N 1
ATOM 1626 C CA . VAL A 1 210 ? -13.045 -1.626 8.093 1.00 94.75 210 VAL A CA 1
ATOM 1627 C C . VAL A 1 210 ? -12.572 -2.636 7.059 1.00 94.75 210 VAL A C 1
ATOM 1629 O O . VAL A 1 210 ? -11.974 -3.657 7.388 1.00 94.75 210 VAL A O 1
ATOM 1632 N N . LEU A 1 211 ? -12.853 -2.331 5.799 1.00 94.12 211 LEU A N 1
ATOM 1633 C CA . LEU A 1 211 ? -12.299 -3.001 4.637 1.00 94.12 211 LEU A CA 1
ATOM 1634 C C . LEU A 1 211 ? -11.009 -2.269 4.263 1.00 94.12 211 LEU A C 1
ATOM 1636 O O . LEU A 1 211 ? -11.035 -1.078 3.956 1.00 94.12 211 LEU A O 1
ATOM 1640 N N . GLY A 1 212 ? -9.884 -2.963 4.329 1.00 92.56 212 GLY A N 1
ATOM 1641 C CA . GLY A 1 212 ? -8.559 -2.441 4.037 1.00 92.56 212 GLY A CA 1
ATOM 1642 C C . GLY A 1 212 ? -7.559 -2.629 5.185 1.00 92.56 212 GLY A C 1
ATOM 1643 O O . GLY A 1 212 ? -7.898 -3.162 6.246 1.00 92.56 212 GLY A O 1
ATOM 1644 N N . PRO A 1 213 ? -6.314 -2.167 4.989 1.00 93.44 213 PRO A N 1
ATOM 1645 C CA . PRO A 1 213 ? -5.880 -1.294 3.902 1.00 93.44 213 PRO A CA 1
ATOM 1646 C C . PRO A 1 213 ? -5.768 -2.046 2.573 1.00 93.44 213 PRO A C 1
ATOM 1648 O O . PRO A 1 213 ? -4.974 -2.967 2.472 1.00 93.44 213 PRO A O 1
ATOM 1651 N N . GLU A 1 214 ? -6.540 -1.636 1.563 1.00 94.00 214 GLU A N 1
ATOM 1652 C CA . GLU A 1 214 ? -6.346 -2.078 0.177 1.00 94.00 214 GLU A CA 1
ATOM 1653 C C . GLU A 1 214 ? -5.197 -1.267 -0.427 1.00 94.00 214 GLU A C 1
ATOM 1655 O O . GLU A 1 214 ? -5.259 -0.038 -0.527 1.00 94.00 214 GLU A O 1
ATOM 1660 N N . MET A 1 215 ? -4.137 -1.957 -0.811 1.00 91.00 215 MET A N 1
ATOM 1661 C CA . MET A 1 215 ? -2.853 -1.399 -1.176 1.00 91.00 215 MET A CA 1
ATOM 1662 C C . MET A 1 215 ? -2.666 -1.355 -2.693 1.00 91.00 215 MET A C 1
ATOM 1664 O O . MET A 1 215 ? -3.120 -2.198 -3.474 1.00 91.00 215 MET A O 1
ATOM 1668 N N . THR A 1 216 ? -1.930 -0.341 -3.141 1.00 90.69 216 THR A N 1
ATOM 1669 C CA . THR A 1 216 ? -1.312 -0.337 -4.469 1.00 90.69 216 THR A CA 1
ATOM 1670 C C . THR A 1 216 ? 0.072 0.292 -4.424 1.00 90.69 216 THR A C 1
ATOM 1672 O O . THR A 1 216 ? 0.309 1.253 -3.688 1.00 90.69 216 THR A O 1
ATOM 1675 N N . CYS A 1 217 ? 0.971 -0.227 -5.266 1.00 91.88 217 CYS A N 1
ATOM 1676 C CA . CYS A 1 217 ? 2.311 0.323 -5.455 1.00 91.88 217 CYS A CA 1
ATOM 1677 C C . CYS A 1 217 ? 2.574 0.766 -6.899 1.00 91.88 217 CYS A C 1
ATOM 1679 O O . CYS A 1 217 ? 3.395 0.160 -7.589 1.00 91.88 217 CYS A O 1
ATOM 1681 N N . PRO A 1 218 ? 1.852 1.785 -7.400 1.00 90.62 218 PRO A N 1
ATOM 1682 C CA . PRO A 1 218 ? 1.983 2.208 -8.783 1.00 90.62 218 PRO A CA 1
ATOM 1683 C C . PRO A 1 218 ? 3.209 3.100 -8.989 1.00 90.62 218 PRO A C 1
ATOM 1685 O O . PRO A 1 218 ? 3.815 3.591 -8.041 1.00 90.62 218 PRO A O 1
ATOM 1688 N N . MET A 1 219 ? 3.513 3.406 -10.247 1.00 91.19 219 MET A N 1
ATOM 1689 C CA . MET A 1 219 ? 4.292 4.607 -10.541 1.00 91.19 219 MET A CA 1
ATOM 1690 C C . MET A 1 219 ? 3.531 5.844 -10.032 1.00 91.19 219 MET A C 1
ATOM 1692 O O . MET A 1 219 ? 2.313 5.926 -10.219 1.00 91.19 219 MET A O 1
ATOM 1696 N N . GLU A 1 220 ? 4.226 6.790 -9.399 1.00 87.69 220 GLU A N 1
ATOM 1697 C CA . GLU A 1 220 ? 3.638 7.943 -8.699 1.00 87.69 220 GLU A CA 1
ATOM 1698 C C . GLU A 1 220 ? 2.684 8.748 -9.573 1.00 87.69 220 GLU A C 1
ATOM 1700 O O . GLU A 1 220 ? 1.630 9.178 -9.108 1.00 87.69 220 GLU A O 1
ATOM 1705 N N . GLU A 1 221 ? 2.999 8.878 -10.864 1.00 86.50 221 GLU A N 1
ATOM 1706 C CA . GLU A 1 221 ? 2.172 9.594 -11.832 1.00 86.50 221 GLU A CA 1
ATOM 1707 C C . GLU A 1 221 ? 0.756 9.010 -11.967 1.00 86.50 221 GLU A C 1
ATOM 1709 O O . GLU A 1 221 ? -0.152 9.679 -12.455 1.00 86.50 221 GLU A O 1
ATOM 1714 N N . ASN A 1 222 ? 0.553 7.769 -11.519 1.00 87.50 222 ASN A N 1
ATOM 1715 C CA . ASN A 1 222 ? -0.716 7.057 -11.582 1.00 87.50 222 ASN A CA 1
ATOM 1716 C C . ASN A 1 222 ? -1.408 6.905 -10.218 1.00 87.50 222 ASN A C 1
ATOM 1718 O O . ASN A 1 222 ? -2.482 6.307 -10.174 1.00 87.50 222 ASN A O 1
ATOM 1722 N N . VAL A 1 223 ? -0.843 7.420 -9.118 1.00 86.81 223 VAL A N 1
ATOM 1723 C CA . VAL A 1 223 ? -1.393 7.242 -7.757 1.00 86.81 223 VAL A CA 1
ATOM 1724 C C . VAL A 1 223 ? -2.859 7.667 -7.670 1.00 86.81 223 VAL A C 1
ATOM 1726 O O . VAL A 1 223 ? -3.696 6.885 -7.225 1.00 86.81 223 VAL A O 1
ATOM 1729 N N . HIS A 1 224 ? -3.199 8.859 -8.169 1.00 87.31 224 HIS A N 1
ATOM 1730 C CA . HIS A 1 224 ? -4.578 9.356 -8.126 1.00 87.31 224 HIS A CA 1
ATOM 1731 C C . HIS A 1 224 ? -5.545 8.452 -8.902 1.00 87.31 224 HIS A C 1
ATOM 1733 O O . HIS A 1 224 ? -6.630 8.130 -8.420 1.00 87.31 224 HIS A O 1
ATOM 1739 N N . LYS A 1 225 ? -5.147 8.013 -10.102 1.00 89.50 225 LYS A N 1
ATOM 1740 C CA . LYS A 1 225 ? -5.955 7.105 -10.922 1.00 89.50 225 LYS A CA 1
ATOM 1741 C C . LYS A 1 225 ? -6.238 5.804 -10.169 1.00 89.50 225 LYS A C 1
ATOM 1743 O O . LYS A 1 225 ? -7.393 5.416 -10.035 1.00 89.50 225 LYS A O 1
ATOM 1748 N N . TRP A 1 226 ? -5.192 5.162 -9.650 1.00 87.94 226 TRP A N 1
ATOM 1749 C CA . TRP A 1 226 ? -5.329 3.886 -8.948 1.00 87.94 226 TRP A CA 1
ATOM 1750 C C . TRP A 1 226 ? -6.164 4.000 -7.682 1.00 87.94 226 TRP A C 1
ATOM 1752 O O . TRP A 1 226 ? -6.970 3.108 -7.430 1.00 87.94 226 TRP A O 1
ATOM 1762 N N . ARG A 1 227 ? -6.039 5.107 -6.945 1.00 88.06 227 ARG A N 1
ATOM 1763 C CA . ARG A 1 227 ? -6.889 5.400 -5.790 1.00 88.06 227 ARG A CA 1
ATOM 1764 C C . ARG A 1 227 ? -8.368 5.397 -6.164 1.00 88.06 227 ARG A C 1
ATOM 1766 O O . ARG A 1 227 ? -9.155 4.689 -5.542 1.00 88.06 227 ARG A O 1
ATOM 1773 N N . VAL A 1 228 ? -8.746 6.166 -7.188 1.00 90.38 228 VAL A N 1
ATOM 1774 C CA . VAL A 1 228 ? -10.142 6.260 -7.647 1.00 90.38 228 VAL A CA 1
ATOM 1775 C C . VAL A 1 228 ? -10.649 4.900 -8.129 1.00 90.38 228 VAL A C 1
ATOM 1777 O O . VAL A 1 228 ? -11.713 4.453 -7.697 1.00 90.38 228 VAL A O 1
ATOM 1780 N N . ASP A 1 229 ? -9.868 4.213 -8.965 1.00 91.75 229 ASP A N 1
ATOM 1781 C CA . ASP A 1 229 ? -10.252 2.929 -9.557 1.00 91.75 229 ASP A CA 1
ATOM 1782 C C . ASP A 1 229 ? -10.421 1.834 -8.487 1.00 91.75 229 ASP A C 1
ATOM 1784 O O . ASP A 1 229 ? -11.418 1.103 -8.482 1.00 91.75 229 ASP A O 1
ATOM 1788 N N . LYS A 1 230 ? -9.473 1.725 -7.545 1.00 89.75 230 LYS A N 1
ATOM 1789 C CA . LYS A 1 230 ? -9.526 0.749 -6.445 1.00 89.75 230 LYS A CA 1
ATOM 1790 C C . LYS A 1 230 ? -10.653 1.068 -5.478 1.00 89.75 230 LYS A C 1
ATOM 1792 O O . LYS A 1 230 ? -11.426 0.167 -5.157 1.00 89.75 230 LYS A O 1
ATOM 1797 N N . PHE A 1 231 ? -10.801 2.326 -5.069 1.00 92.00 231 PHE A N 1
ATOM 1798 C CA . PHE A 1 231 ? -11.892 2.715 -4.183 1.00 92.00 231 PHE A CA 1
ATOM 1799 C C . PHE A 1 231 ? -13.245 2.353 -4.803 1.00 92.00 231 PHE A C 1
ATOM 1801 O O . PHE A 1 231 ? -14.026 1.637 -4.183 1.00 92.00 231 PHE A O 1
ATOM 1808 N N . ALA A 1 232 ? -13.495 2.739 -6.058 1.00 93.06 232 ALA A N 1
ATOM 1809 C CA . ALA A 1 232 ? -14.748 2.430 -6.746 1.00 93.06 232 ALA A CA 1
ATOM 1810 C C . ALA A 1 232 ? -14.986 0.916 -6.902 1.00 93.06 232 ALA A C 1
ATOM 1812 O O . ALA A 1 232 ? -16.115 0.443 -6.738 1.00 93.06 232 ALA A O 1
ATOM 1813 N N . LYS A 1 233 ? -13.931 0.141 -7.194 1.00 91.62 233 LYS A N 1
ATOM 1814 C CA . LYS A 1 233 ? -13.996 -1.324 -7.301 1.00 91.62 233 LYS A CA 1
ATOM 1815 C C . LYS A 1 233 ? -14.442 -1.960 -5.982 1.00 91.62 233 LYS A C 1
ATOM 1817 O O . LYS A 1 233 ? -15.391 -2.742 -5.988 1.00 91.62 233 LYS A O 1
ATOM 1822 N N . TYR A 1 234 ? -13.770 -1.646 -4.875 1.00 91.56 234 TYR A N 1
ATOM 1823 C CA . TYR A 1 234 ? -14.030 -2.274 -3.573 1.00 91.56 234 TYR A CA 1
ATOM 1824 C C . TYR A 1 234 ? -15.256 -1.694 -2.870 1.00 91.56 234 TYR A C 1
ATOM 1826 O O . TYR A 1 234 ? -15.960 -2.415 -2.162 1.00 91.56 234 TYR A O 1
ATOM 1834 N N . GLU A 1 235 ? -15.595 -0.432 -3.132 1.00 92.44 235 GLU A N 1
ATOM 1835 C CA . GLU A 1 235 ? -16.867 0.132 -2.700 1.00 92.44 235 GLU A CA 1
ATOM 1836 C C . GLU A 1 235 ? -18.024 -0.664 -3.311 1.00 92.44 235 GLU A C 1
ATOM 1838 O O . GLU A 1 235 ? -18.909 -1.134 -2.594 1.00 92.44 235 GLU A O 1
ATOM 1843 N N . ARG A 1 236 ? -17.992 -0.857 -4.636 1.00 91.12 236 ARG A N 1
ATOM 1844 C CA . ARG A 1 236 ? -19.032 -1.586 -5.363 1.00 91.12 236 ARG A CA 1
ATOM 1845 C C . ARG A 1 236 ? -19.086 -3.058 -4.976 1.00 91.12 236 ARG A C 1
ATOM 1847 O O . ARG A 1 236 ? -20.178 -3.572 -4.798 1.00 91.12 236 ARG A O 1
ATOM 1854 N N . ALA A 1 237 ? -17.933 -3.718 -4.890 1.00 89.06 237 ALA A N 1
ATOM 1855 C CA . ALA A 1 237 ? -17.858 -5.165 -4.712 1.00 89.06 237 ALA A CA 1
ATOM 1856 C C . ALA A 1 237 ? -17.976 -5.629 -3.254 1.00 89.06 237 ALA A C 1
ATOM 1858 O O . ALA A 1 237 ? -18.252 -6.801 -3.030 1.00 89.06 237 ALA A O 1
ATOM 1859 N N . MET A 1 238 ? -17.731 -4.754 -2.272 1.00 90.94 238 MET A N 1
ATOM 1860 C CA . MET A 1 238 ? -17.702 -5.147 -0.858 1.00 90.94 238 MET A CA 1
ATOM 1861 C C . MET A 1 238 ? -18.443 -4.153 0.036 1.00 90.94 238 MET A C 1
ATOM 1863 O O . MET A 1 238 ? -19.407 -4.531 0.695 1.00 90.94 238 MET A O 1
ATOM 1867 N N . LEU A 1 239 ? -18.055 -2.870 0.044 1.00 90.50 239 LEU A N 1
ATOM 1868 C CA . LEU A 1 239 ? -18.580 -1.910 1.029 1.00 90.50 239 LEU A CA 1
ATOM 1869 C C . LEU A 1 239 ? -20.108 -1.749 0.948 1.00 90.50 239 LEU A C 1
ATOM 1871 O O . LEU A 1 239 ? -20.771 -1.675 1.979 1.00 90.50 239 LEU A O 1
ATOM 1875 N N . ARG A 1 240 ? -20.685 -1.723 -0.260 1.00 89.62 240 ARG A N 1
ATOM 1876 C CA . ARG A 1 240 ? -22.145 -1.606 -0.459 1.00 89.62 240 ARG A CA 1
ATOM 1877 C C . ARG A 1 240 ? -22.933 -2.818 0.040 1.00 89.62 240 ARG A C 1
ATOM 1879 O O . ARG A 1 240 ? -24.114 -2.666 0.335 1.00 89.62 240 ARG A O 1
ATOM 1886 N N . HIS A 1 241 ? -22.287 -3.976 0.149 1.00 89.06 241 HIS A N 1
ATOM 1887 C CA . HIS A 1 241 ? -22.896 -5.220 0.621 1.00 89.06 241 HIS A CA 1
ATOM 1888 C C . HIS A 1 241 ? -22.799 -5.394 2.140 1.00 89.06 241 HIS A C 1
ATOM 1890 O O . HIS A 1 241 ? -23.471 -6.257 2.700 1.00 89.06 241 HIS A O 1
ATOM 1896 N N . VAL A 1 242 ? -22.019 -4.552 2.828 1.00 90.69 242 VAL A N 1
ATOM 1897 C CA . VAL A 1 242 ? -22.020 -4.508 4.293 1.00 90.69 242 VAL A CA 1
ATOM 1898 C C . VAL A 1 242 ? -23.410 -4.075 4.782 1.00 90.69 242 VAL A C 1
ATOM 1900 O O . VAL A 1 242 ? -23.879 -3.009 4.355 1.00 90.69 242 VAL A O 1
ATOM 1903 N N . PRO A 1 243 ? -24.063 -4.844 5.676 1.00 91.25 243 PRO A N 1
ATOM 1904 C CA . PRO A 1 243 ? -25.414 -4.538 6.135 1.00 91.25 243 PRO A CA 1
ATOM 1905 C C . PRO A 1 243 ? -25.522 -3.148 6.769 1.00 91.25 243 PRO A C 1
ATOM 1907 O O . PRO A 1 243 ? -24.594 -2.680 7.425 1.00 91.25 243 PRO A O 1
ATOM 1910 N N . ALA A 1 244 ? -26.671 -2.489 6.613 1.00 90.88 244 ALA A N 1
ATOM 1911 C CA . ALA A 1 244 ? -26.863 -1.105 7.056 1.00 90.88 244 ALA A CA 1
ATOM 1912 C C . ALA A 1 244 ? -26.700 -0.909 8.576 1.00 90.88 244 ALA A C 1
ATOM 1914 O O . ALA A 1 244 ? -26.344 0.180 9.018 1.00 90.88 244 ALA A O 1
ATOM 1915 N N . GLN A 1 245 ? -26.931 -1.957 9.374 1.00 92.88 245 GLN A N 1
ATOM 1916 C CA . GLN A 1 245 ? -26.719 -1.937 10.823 1.00 92.88 245 GLN A CA 1
ATOM 1917 C C . GLN A 1 245 ? -25.241 -1.951 11.238 1.00 92.88 245 GLN A C 1
ATOM 1919 O O . GLN A 1 245 ? -24.952 -1.774 12.422 1.00 92.88 245 GLN A O 1
ATOM 1924 N N . TRP A 1 246 ? -24.322 -2.188 10.297 1.00 93.50 246 TRP A N 1
ATOM 1925 C CA . TRP A 1 246 ? -22.889 -2.115 10.538 1.00 93.50 246 TRP A CA 1
ATOM 1926 C C . TRP A 1 246 ? -22.341 -0.758 10.119 1.00 93.50 246 TRP A C 1
ATOM 1928 O O . TRP A 1 246 ? -22.549 -0.290 8.996 1.00 93.50 246 TRP A O 1
ATOM 1938 N N . ARG A 1 247 ? -21.548 -0.145 10.996 1.00 93.69 247 ARG A N 1
ATOM 1939 C CA . ARG A 1 247 ? -20.710 0.978 10.595 1.00 93.69 247 ARG A CA 1
ATOM 1940 C C . ARG A 1 247 ? -19.587 0.443 9.715 1.00 93.69 247 ARG A C 1
ATOM 1942 O O . ARG A 1 247 ? -18.894 -0.503 10.081 1.00 93.69 247 ARG A O 1
ATOM 1949 N N . ARG A 1 248 ? -19.387 1.063 8.557 1.00 93.19 248 ARG A N 1
ATOM 1950 C CA . ARG A 1 248 ? -18.486 0.551 7.523 1.00 93.19 248 ARG A CA 1
ATOM 1951 C C . ARG A 1 248 ? -17.521 1.614 7.033 1.00 93.19 248 ARG A C 1
ATOM 1953 O O . ARG A 1 248 ? -17.903 2.773 6.878 1.00 93.19 248 ARG A O 1
ATOM 1960 N N . LYS A 1 249 ? -16.285 1.211 6.755 1.00 93.50 249 LYS A N 1
ATOM 1961 C CA . LYS A 1 249 ? -15.262 2.074 6.165 1.00 93.50 249 LYS A CA 1
ATOM 1962 C C . LYS A 1 249 ? -14.421 1.303 5.160 1.00 93.50 249 LYS A C 1
ATOM 1964 O O . LYS A 1 249 ? -14.089 0.152 5.407 1.00 93.50 249 LYS A O 1
ATOM 1969 N N . LEU A 1 250 ? -14.065 1.949 4.054 1.00 93.69 250 LEU A N 1
ATOM 1970 C CA . LEU A 1 250 ? -13.080 1.453 3.097 1.00 93.69 250 LEU A CA 1
ATOM 1971 C C . LEU A 1 250 ? -11.820 2.313 3.200 1.00 93.69 250 LEU A C 1
ATOM 1973 O O . LEU A 1 250 ? -11.909 3.541 3.167 1.00 93.69 250 LEU A O 1
ATOM 1977 N N . ILE A 1 251 ? -10.665 1.669 3.331 1.00 94.00 251 ILE A N 1
ATOM 1978 C CA . ILE A 1 251 ? -9.351 2.307 3.334 1.00 94.00 251 ILE A CA 1
ATOM 1979 C C . ILE A 1 251 ? -8.577 1.800 2.123 1.00 94.00 251 ILE A C 1
ATOM 1981 O O . ILE A 1 251 ? -8.294 0.607 2.029 1.00 94.00 251 ILE A O 1
ATOM 1985 N N . THR A 1 252 ? -8.208 2.718 1.232 1.00 93.00 252 THR A N 1
ATOM 1986 C CA . THR A 1 252 ? -7.212 2.473 0.186 1.00 93.00 252 THR A CA 1
ATOM 1987 C C . THR A 1 252 ? -5.953 3.262 0.508 1.00 93.00 252 THR A C 1
ATOM 1989 O O . THR A 1 252 ? -6.026 4.386 1.014 1.00 93.00 252 THR A O 1
ATO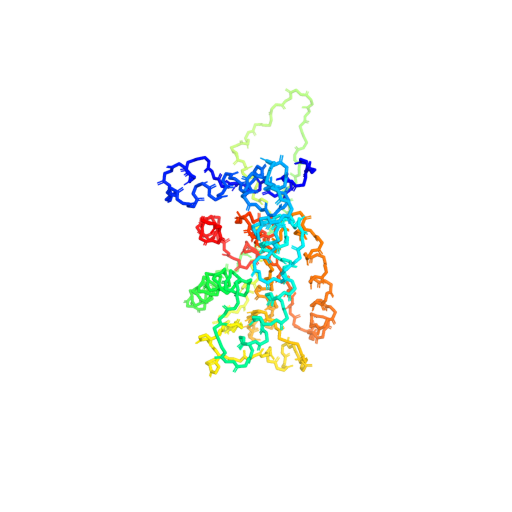M 1992 N N . ILE A 1 253 ? -4.797 2.656 0.267 1.00 92.25 253 ILE A N 1
ATOM 1993 C CA . ILE A 1 253 ? -3.499 3.272 0.509 1.00 92.25 253 ILE A CA 1
ATOM 1994 C C . ILE A 1 253 ? -2.611 3.061 -0.716 1.00 92.25 253 ILE A C 1
ATOM 1996 O O . ILE A 1 253 ? -2.429 1.953 -1.221 1.00 92.25 253 ILE A O 1
ATOM 2000 N N . GLU A 1 254 ? -2.015 4.155 -1.173 1.00 90.75 254 GLU A N 1
ATOM 2001 C CA . GLU A 1 254 ? -1.136 4.178 -2.330 1.00 90.75 254 GLU A CA 1
ATOM 2002 C C . GLU A 1 254 ? 0.289 4.545 -1.894 1.00 90.75 254 GLU A C 1
ATOM 2004 O O . GLU A 1 254 ? 0.542 5.631 -1.362 1.00 90.75 254 GLU A O 1
ATOM 2009 N N . VAL A 1 255 ? 1.228 3.628 -2.130 1.00 91.19 255 VAL A N 1
ATOM 2010 C CA . VAL A 1 255 ? 2.658 3.824 -1.859 1.00 91.19 255 VAL A CA 1
ATOM 2011 C C . VAL A 1 255 ? 3.425 3.561 -3.139 1.00 91.19 255 VAL A C 1
ATOM 2013 O O . VAL A 1 255 ? 3.604 2.415 -3.534 1.00 91.19 255 VAL A O 1
ATOM 2016 N N . GLY A 1 256 ? 3.882 4.621 -3.789 1.00 89.81 256 GLY A N 1
ATOM 2017 C CA . GLY A 1 256 ? 4.523 4.562 -5.087 1.00 89.81 256 GLY A CA 1
ATOM 2018 C C . GLY A 1 256 ? 5.767 3.668 -5.134 1.00 89.81 256 GLY A C 1
ATOM 2019 O O . GLY A 1 256 ? 6.457 3.426 -4.133 1.00 89.81 256 GLY A O 1
ATOM 2020 N N . CYS A 1 257 ? 6.067 3.164 -6.328 1.00 89.06 257 CYS A N 1
ATOM 2021 C CA . CYS A 1 257 ? 7.224 2.314 -6.588 1.00 89.06 257 CYS A CA 1
ATOM 2022 C C . CYS A 1 257 ? 8.564 3.065 -6.516 1.00 89.06 257 CYS A C 1
ATOM 2024 O O . CYS A 1 257 ? 9.608 2.434 -6.624 1.00 89.06 257 CYS A O 1
ATOM 2026 N N . ARG A 1 258 ? 8.582 4.390 -6.333 1.00 87.69 258 ARG A N 1
ATOM 2027 C CA . ARG A 1 258 ? 9.768 5.171 -5.940 1.00 87.69 258 ARG A CA 1
ATOM 2028 C C . ARG A 1 258 ? 9.743 5.579 -4.458 1.00 87.69 258 ARG A C 1
ATOM 2030 O O . ARG A 1 258 ? 10.589 6.348 -4.018 1.00 87.69 258 ARG A O 1
ATOM 2037 N N . GLY A 1 259 ? 8.821 5.028 -3.668 1.00 85.69 259 GLY A N 1
ATOM 2038 C CA . GLY A 1 259 ? 8.771 5.226 -2.217 1.00 85.69 259 GLY A CA 1
ATOM 2039 C C . GLY A 1 259 ? 8.013 6.475 -1.772 1.00 85.69 259 GLY A C 1
ATOM 2040 O O . GLY A 1 259 ? 7.965 6.746 -0.574 1.00 85.69 259 GLY A O 1
ATOM 2041 N N . TYR A 1 260 ? 7.396 7.209 -2.701 1.00 86.44 260 TYR A N 1
ATOM 2042 C CA . TYR A 1 260 ? 6.510 8.324 -2.373 1.00 86.44 260 TYR A CA 1
ATOM 2043 C C . TYR A 1 260 ? 5.166 7.804 -1.875 1.00 86.44 260 TYR A C 1
ATOM 2045 O O . TYR A 1 260 ? 4.626 6.835 -2.401 1.00 86.44 260 TYR A O 1
ATOM 2053 N N . ILE A 1 261 ? 4.606 8.462 -0.872 1.00 88.31 261 ILE A N 1
ATOM 2054 C CA . ILE A 1 261 ? 3.380 8.024 -0.210 1.00 88.31 261 ILE A CA 1
ATOM 2055 C C . ILE A 1 261 ? 2.317 9.101 -0.397 1.00 88.31 261 ILE A C 1
ATOM 2057 O O . ILE A 1 261 ? 2.594 10.284 -0.214 1.00 88.31 261 ILE A O 1
ATOM 2061 N N . ALA A 1 262 ? 1.102 8.690 -0.753 1.00 86.06 262 ALA A N 1
ATOM 2062 C CA . ALA A 1 262 ? -0.020 9.603 -0.921 1.00 86.06 262 ALA A CA 1
ATOM 2063 C C . ALA A 1 262 ? -0.506 10.194 0.415 1.00 86.06 262 ALA A C 1
ATOM 2065 O O . ALA A 1 262 ? -0.466 9.541 1.460 1.00 86.06 262 ALA A O 1
ATOM 2066 N N . ASP A 1 263 ? -1.088 11.395 0.380 1.00 80.62 263 ASP A N 1
ATOM 2067 C CA . ASP A 1 263 ? -1.669 12.047 1.567 1.00 80.62 263 ASP A CA 1
ATOM 2068 C C . ASP A 1 263 ? -2.840 11.264 2.194 1.00 80.62 263 ASP A C 1
ATOM 2070 O O . ASP A 1 263 ? -3.141 11.402 3.390 1.00 80.62 263 ASP A O 1
ATOM 2074 N N . SER A 1 264 ? -3.472 10.380 1.409 1.00 82.12 264 SER A N 1
ATOM 2075 C CA . SER A 1 264 ? -4.466 9.406 1.880 1.00 82.12 264 SER A CA 1
ATOM 2076 C C . SER A 1 264 ? -3.922 8.513 3.000 1.00 82.12 264 SER A C 1
ATOM 2078 O O . SER A 1 264 ? -4.694 8.083 3.855 1.00 82.12 264 SER A O 1
ATOM 2080 N N . PHE A 1 265 ? -2.607 8.283 3.062 1.00 89.44 265 PHE A N 1
ATOM 2081 C CA . PHE A 1 265 ? -1.960 7.462 4.086 1.00 89.44 265 PHE A CA 1
ATOM 2082 C C . PHE A 1 265 ? -2.184 8.024 5.493 1.00 89.44 265 PHE A C 1
ATOM 2084 O O . PHE A 1 265 ? -2.697 7.337 6.379 1.00 89.44 265 PHE A O 1
ATOM 2091 N N . ARG A 1 266 ? -1.856 9.308 5.702 1.00 90.81 266 ARG A N 1
ATOM 2092 C CA . ARG A 1 266 ? -1.993 9.954 7.017 1.00 90.81 266 ARG A CA 1
ATOM 2093 C C . ARG A 1 266 ? -3.457 10.041 7.432 1.00 90.81 266 ARG A C 1
ATOM 2095 O O . ARG A 1 266 ? -3.793 9.707 8.565 1.00 90.81 266 ARG A O 1
ATOM 2102 N N . THR A 1 267 ? -4.323 10.486 6.524 1.00 89.38 267 THR A N 1
ATOM 2103 C CA . THR A 1 267 ? -5.757 10.658 6.805 1.00 89.38 267 THR A CA 1
ATOM 2104 C C . THR A 1 267 ? -6.436 9.322 7.115 1.00 89.38 267 THR A C 1
ATOM 2106 O O . THR A 1 267 ? -7.179 9.232 8.094 1.00 89.38 267 THR A O 1
ATOM 2109 N N . SER A 1 268 ? -6.106 8.259 6.378 1.00 91.88 268 SER A N 1
ATOM 2110 C CA . SER A 1 268 ? -6.632 6.911 6.624 1.00 91.88 268 SER A CA 1
ATOM 2111 C C . SER A 1 268 ? -6.210 6.366 7.985 1.00 91.88 268 SER A C 1
ATOM 2113 O O . SER A 1 268 ? -7.070 5.943 8.759 1.00 91.88 268 SER A O 1
ATOM 2115 N N . LEU A 1 269 ? -4.918 6.438 8.324 1.00 94.00 269 LEU A N 1
ATOM 2116 C CA . LEU A 1 269 ? -4.416 5.928 9.603 1.00 94.00 269 LEU A CA 1
ATOM 2117 C C . LEU A 1 269 ? -4.908 6.752 10.801 1.00 94.00 269 LEU A C 1
ATOM 2119 O O . LEU A 1 269 ? -5.291 6.176 11.820 1.00 94.00 269 LEU A O 1
ATOM 2123 N N . ARG A 1 270 ? -4.990 8.086 10.684 1.00 93.06 270 ARG A N 1
ATOM 2124 C CA . ARG A 1 270 ? -5.593 8.923 11.742 1.00 93.06 270 ARG A CA 1
ATOM 2125 C C . ARG A 1 270 ? -7.016 8.491 12.047 1.00 93.06 270 ARG A C 1
ATOM 2127 O O . ARG A 1 270 ? -7.402 8.411 13.207 1.00 93.06 270 ARG A O 1
ATOM 2134 N N . SER A 1 271 ? -7.774 8.168 11.006 1.00 91.62 271 SER A N 1
ATOM 2135 C CA . SER A 1 271 ? -9.181 7.823 11.152 1.00 91.62 271 SER A CA 1
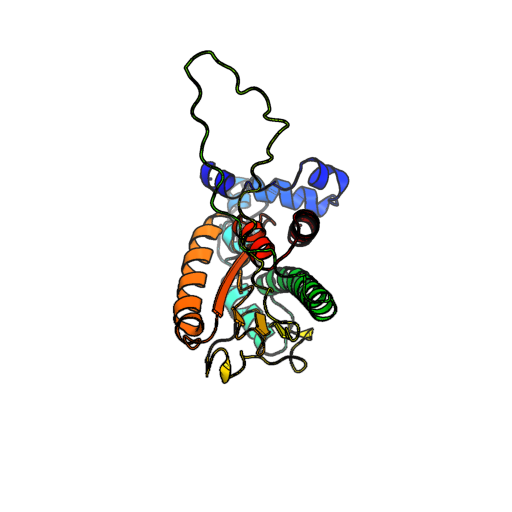ATOM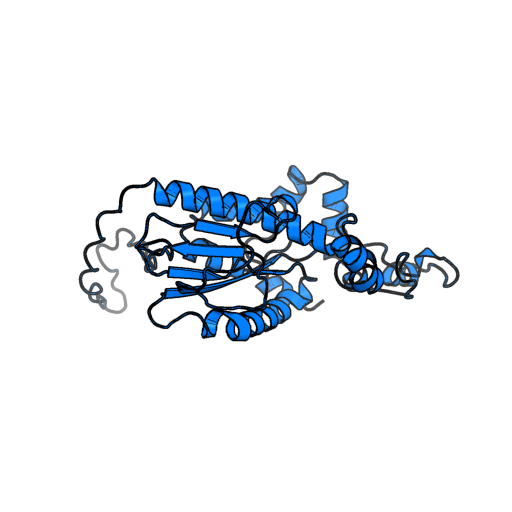 2136 C C . SER A 1 271 ? -9.443 6.504 11.887 1.00 91.62 271 SER A C 1
ATOM 2138 O O . SER A 1 271 ? -10.566 6.270 12.320 1.00 91.62 271 SER A O 1
ATOM 2140 N N . ILE A 1 272 ? -8.423 5.658 12.051 1.00 92.19 272 ILE A N 1
ATOM 2141 C CA . ILE A 1 272 ? -8.478 4.421 12.846 1.00 92.19 272 ILE A CA 1
ATOM 2142 C C . ILE A 1 272 ? -7.644 4.541 14.133 1.00 92.19 272 ILE A C 1
ATOM 2144 O O . ILE A 1 272 ? -7.288 3.547 14.755 1.00 92.19 272 ILE A O 1
ATOM 2148 N N . GLY A 1 273 ? -7.339 5.772 14.558 1.00 91.62 273 GLY A N 1
ATOM 2149 C CA . GLY A 1 273 ? -6.784 6.065 15.879 1.00 91.62 273 GLY A CA 1
ATOM 2150 C C . GLY A 1 273 ? -5.260 6.062 15.977 1.00 91.62 273 GLY A C 1
ATOM 2151 O O . GLY A 1 273 ? -4.737 6.083 17.094 1.00 91.62 273 GLY A O 1
ATOM 2152 N N . PHE A 1 274 ? -4.527 6.046 14.859 1.00 94.50 274 PHE A N 1
ATOM 2153 C CA . PHE A 1 274 ? -3.082 6.272 14.908 1.00 94.50 274 PHE A CA 1
ATOM 2154 C C . PHE A 1 274 ? -2.765 7.744 15.209 1.00 94.50 274 PHE A C 1
ATOM 2156 O O . PHE A 1 274 ? -3.331 8.675 14.631 1.00 94.50 274 PHE A O 1
ATOM 2163 N N . THR A 1 275 ? -1.817 7.950 16.113 1.00 93.69 275 THR A N 1
ATOM 2164 C CA . THR A 1 275 ? -1.256 9.249 16.484 1.00 93.69 275 THR A CA 1
ATOM 2165 C C . THR A 1 275 ? -0.303 9.760 15.407 1.00 93.69 275 THR A C 1
ATOM 2167 O O . THR A 1 275 ? 0.278 8.990 14.644 1.00 93.69 275 THR A O 1
ATOM 2170 N N . SER A 1 276 ? -0.051 11.071 15.378 1.00 91.06 276 SER A N 1
ATOM 2171 C CA . SER A 1 276 ? 0.910 11.661 14.433 1.00 91.06 276 SER A CA 1
ATOM 2172 C C . SER A 1 276 ? 2.314 11.049 14.536 1.00 91.06 276 SER A C 1
ATOM 2174 O O . SER A 1 276 ? 2.987 10.911 13.518 1.00 91.06 276 SER A O 1
ATOM 2176 N N . LYS A 1 277 ? 2.747 10.642 15.739 1.00 92.75 277 LYS A N 1
ATOM 2177 C CA . LYS A 1 277 ? 4.054 10.005 15.953 1.00 92.75 277 LYS A CA 1
ATOM 2178 C C . LYS A 1 277 ? 4.109 8.604 15.342 1.00 92.75 277 LYS A C 1
ATOM 2180 O O . LYS A 1 277 ? 5.065 8.295 14.637 1.00 92.75 277 LYS A O 1
ATOM 2185 N N . GLU A 1 278 ? 3.089 7.779 15.582 1.00 95.00 278 GLU A N 1
ATOM 2186 C CA . GLU A 1 278 ? 2.998 6.444 14.974 1.00 95.00 278 GLU A CA 1
ATOM 2187 C C . GLU A 1 278 ? 2.917 6.551 13.449 1.00 95.00 278 GLU A C 1
ATOM 2189 O O . GLU A 1 278 ? 3.628 5.843 12.745 1.00 95.00 278 GLU A O 1
ATOM 2194 N N . ILE A 1 279 ? 2.111 7.483 12.933 1.00 94.12 279 ILE A N 1
ATOM 2195 C CA . ILE A 1 279 ? 1.966 7.700 11.491 1.00 94.12 279 ILE A CA 1
ATOM 2196 C C . ILE A 1 279 ? 3.290 8.113 10.864 1.00 94.12 279 ILE A C 1
ATOM 2198 O O . ILE A 1 279 ? 3.631 7.572 9.820 1.00 94.12 279 ILE A O 1
ATOM 2202 N N . LYS A 1 280 ? 4.049 9.024 11.488 1.00 90.06 280 LYS A N 1
ATOM 2203 C CA . LYS A 1 280 ? 5.374 9.416 10.991 1.00 90.06 280 LYS A CA 1
ATOM 2204 C C . LYS A 1 280 ? 6.313 8.211 10.912 1.00 90.06 280 LYS A C 1
ATOM 2206 O O . LYS A 1 280 ? 6.927 7.981 9.880 1.00 90.06 280 LYS A O 1
ATOM 2211 N N . HIS A 1 281 ? 6.352 7.393 11.962 1.00 91.06 281 HIS A N 1
ATOM 2212 C CA . HIS A 1 281 ? 7.164 6.174 11.986 1.00 91.06 281 HIS A CA 1
ATOM 2213 C C . HIS A 1 281 ? 6.760 5.164 10.903 1.00 91.06 281 HIS A C 1
ATOM 2215 O O . HIS A 1 281 ? 7.613 4.553 10.263 1.00 91.06 281 HIS A O 1
ATOM 2221 N N . LEU A 1 282 ? 5.457 4.984 10.675 1.00 93.38 282 LEU A N 1
ATOM 2222 C CA . LEU A 1 282 ? 4.953 4.094 9.628 1.00 93.38 282 LEU A CA 1
ATOM 2223 C C . LEU A 1 282 ? 5.214 4.642 8.232 1.00 93.38 282 LEU A C 1
ATOM 2225 O O . LEU A 1 282 ? 5.598 3.877 7.353 1.00 93.38 282 LEU A O 1
ATOM 2229 N N . PHE A 1 283 ? 5.048 5.948 8.043 1.00 90.50 283 PHE A N 1
ATOM 2230 C CA . PHE A 1 283 ? 5.398 6.642 6.811 1.00 90.50 283 PHE A CA 1
ATOM 2231 C C . PHE A 1 283 ? 6.872 6.391 6.477 1.00 90.50 283 PHE A C 1
ATOM 2233 O O . PHE A 1 283 ? 7.191 5.971 5.368 1.00 90.50 283 PHE A O 1
ATOM 2240 N N . ASP A 1 284 ? 7.751 6.519 7.474 1.00 86.94 284 ASP A N 1
ATOM 2241 C CA . ASP A 1 284 ? 9.179 6.280 7.304 1.00 86.94 284 ASP A CA 1
ATOM 2242 C C . ASP A 1 284 ? 9.533 4.831 6.958 1.00 86.94 284 ASP A C 1
ATOM 2244 O O . ASP A 1 284 ? 10.473 4.609 6.199 1.00 86.94 284 ASP A O 1
ATOM 2248 N N . LYS A 1 285 ? 8.795 3.852 7.489 1.00 90.00 285 LYS A N 1
ATOM 2249 C CA . LYS A 1 285 ? 8.996 2.428 7.177 1.00 90.00 285 LYS A CA 1
ATOM 2250 C C . LYS A 1 285 ? 8.376 1.988 5.852 1.00 90.00 285 LYS A C 1
ATOM 2252 O O . LYS A 1 285 ? 8.813 0.992 5.284 1.00 90.00 285 LYS A O 1
ATOM 2257 N N . CYS A 1 286 ? 7.317 2.661 5.409 1.00 90.56 286 CYS A N 1
ATOM 2258 C CA . CYS A 1 286 ? 6.631 2.343 4.157 1.00 90.56 286 CYS A CA 1
ATOM 2259 C C . CYS A 1 286 ? 7.304 3.014 2.956 1.00 90.56 286 CYS A C 1
ATOM 2261 O O . CYS A 1 286 ? 7.173 2.522 1.832 1.00 90.56 286 CYS A O 1
ATOM 2263 N N . SER A 1 287 ? 8.047 4.103 3.169 1.00 85.81 287 SER A N 1
ATOM 2264 C CA . SER A 1 287 ? 8.954 4.632 2.153 1.00 85.81 287 SER A CA 1
ATOM 2265 C C . SER A 1 287 ? 10.158 3.699 1.977 1.00 85.81 287 SER A C 1
ATOM 2267 O O . SER A 1 287 ? 10.222 2.622 2.572 1.00 85.81 287 SER A O 1
ATOM 2269 N N . TYR A 1 288 ? 11.109 4.096 1.136 1.00 77.94 288 TYR A N 1
ATOM 2270 C CA . TYR A 1 288 ? 12.437 3.493 1.178 1.00 77.94 288 TYR A CA 1
ATOM 2271 C C . TYR A 1 288 ? 13.211 3.884 2.433 1.00 77.94 288 TYR A C 1
ATOM 2273 O O . TYR A 1 288 ? 12.868 4.944 3.022 1.00 77.94 288 TYR A O 1
#

Sequence (288 aa):
MKWGLLEELRGEQLSAEKMLFQYNRRLLAFTINSTLDTLPTPEMLVRWGKQGDDPSVNCTLCGAPAVRLSHILAGCPYVLKVENAAFKAGGHEDRYTNRHNNVLRVLANAIFSKLLEHNRSPPAPRRRARSAPAAVTFVRPGERAEGSGGVQQQGGQEDSFLEGGRDWVAAFDLPELRGLCARHPPLDAGGDTSKEIDGFFYSRDARSIVLGPEMTCPMEENVHKWRVDKFAKYERAMLRHVPAQWRRKLITIEVGCRGYIADSFRTSLRSIGFTSKEIKHLFDKCSY

Foldseek 3Di:
DPPVLVVLLPPPPCDPCCLVPVDDPVLSVCLVCVVVQNPLQLLNCVVVVNDPPPQSQADPQQRHGNDGPQCVLANPPRLVPPVVVCVVVVHDHGNFVVLFLQLLVLVVVLVVVVLQVQLPDPQDDPPPDPDPDDPDDDDDPPDDPPDCPPPPVPVDLPDALSHQANQKDKDAPHPVCVPVDDQDDDCLFWRDQPDGARMKMDGPRSLEIEGDQREGAHASVCQVVCVVVVCVVCCVRTVVRGDPSHHYYYHYWYQYSSQRGGPSQVVVCSNNPDDPVNSVVSSVSSGD

pLDDT: mean 83.0, std 16.14, range [33.09, 97.25]

Organism: Heterosigma akashiwo (NCBI:txid2829)

Secondary structure (DSSP, 8-state):
--HHHHHTT-SS-S-HHHHHHTS-HHHHHHHHHHHTT-S--HHHHHHTT--TTSGGGB-TTT--BT--HHHHHHT-HHIIIIIHHHHHTT-PPPHHHHHHHHHHHHHHHHHHHHHHHHHHSPPPP------SPPPP----TT---TT-S--------PPPTTTT-S--EEEE--GGGBTTB-SS--HHHH---S---SEEEEETTTTEEEEEEEEE---GGGHHHHHHHHHHHHHHHTGGGS-TTSEEEEEEEEB-TTS-B-THHHHHHHTTT--HHHHHHHHHHH--

Radius of gyration: 23.15 Å; chains: 1; bounding box: 52×69×61 Å